Protein AF-A0A7S4FKC4-F1 (afdb_monomer_lite)

Secondary structure (DSSP, 8-state):
-----------------------------SEEEEEEEEEEEHHHHHTSB-SSSTTSBTTT-GGGS-TTTTTT-HHHHTT-EEEEEPPPTTS-----EEEEEEPHHHHHHHHHHHHHHTTT--EEEEEEEEEEE-SSSEEEEEEEEEEEEE-TTS-EEEEEPPPPPPPPPPPPPPPPPPPPPPPPP------------------------PPP---PPPP--PPTT----S-------EEEEHHHHHHSB-SS-TTSBTTT-GGGS-HHHHHT-HHHHTT-EEEEE-SSTTSPPEEEEEPPHHHHHHHHHHHHHHHT-

Sequence (317 aa):
MHRVISALLCLWVALTSLSGAAAAACTASGTTVTVRGYVMDNFCIDRGTLLDAPSVQTLQNPEVHTIHCLVDVPVCVNSGYAILERPTATIRSSIYQVKYQLSTADTLLVKDVANSERSRANRGMEVEVTGVDDGSLELKCVVLQRGFAVTSSGAAIEWAIAPSPSPTPTPSPAPTPSPAATPSPGQASPSVSPSSAAQASPAVTPSPAASPSVSPSPRPKVAPGCTASGTTVTVRGYVMDNFCIDRGTLLDAPSVQTLRNPELHSIHCLVDVSVCVNSGYAILERPTATGDYRVKYQLSTADTHVVRDQVEAERSR

Structure (mmCIF, N/CA/C/O backbone):
data_AF-A0A7S4FKC4-F1
#
_entry.id   AF-A0A7S4FKC4-F1
#
loop_
_atom_site.group_PDB
_atom_site.id
_atom_site.type_symbol
_atom_site.label_atom_id
_atom_site.label_alt_id
_atom_site.label_comp_id
_atom_site.label_asym_id
_atom_site.label_entity_id
_atom_site.label_seq_id
_atom_site.pdbx_PDB_ins_code
_atom_site.Cartn_x
_atom_site.Cartn_y
_atom_site.Cartn_z
_atom_site.occupancy
_atom_site.B_iso_or_equiv
_atom_site.auth_seq_id
_atom_site.auth_comp_id
_atom_site.auth_asym_id
_atom_site.auth_atom_id
_atom_site.pdbx_PDB_model_num
ATOM 1 N N . MET A 1 1 ? 76.208 15.090 2.171 1.00 46.06 1 MET A N 1
ATOM 2 C CA . MET A 1 1 ? 75.356 15.842 1.217 1.00 46.06 1 MET A CA 1
ATOM 3 C C . MET A 1 1 ? 74.533 14.832 0.429 1.00 46.06 1 MET A C 1
ATOM 5 O O . MET A 1 1 ? 75.106 13.807 0.088 1.00 46.06 1 MET A O 1
ATOM 9 N N . HIS A 1 2 ? 73.263 15.152 0.138 1.00 35.12 2 HIS A N 1
ATOM 10 C CA . HIS A 1 2 ? 72.181 14.323 -0.449 1.00 35.12 2 HIS A CA 1
ATOM 11 C C . HIS A 1 2 ? 71.329 13.541 0.559 1.00 35.12 2 HIS A C 1
ATOM 13 O O . HIS A 1 2 ? 71.864 12.744 1.311 1.00 35.12 2 HIS A O 1
ATOM 19 N N . ARG A 1 3 ? 69.996 13.616 0.573 1.00 42.47 3 ARG A N 1
ATOM 20 C CA . ARG A 1 3 ? 68.996 14.669 0.301 1.00 42.47 3 ARG A CA 1
ATOM 21 C C . ARG A 1 3 ? 67.694 14.038 0.827 1.00 42.47 3 ARG A C 1
ATOM 23 O O . ARG A 1 3 ? 67.279 13.010 0.308 1.00 42.47 3 ARG A O 1
ATOM 30 N N . VAL A 1 4 ? 67.098 14.605 1.873 1.00 42.03 4 VAL A N 1
ATOM 31 C CA . VAL A 1 4 ? 65.737 14.265 2.323 1.00 42.03 4 VAL A CA 1
ATOM 32 C C . VAL A 1 4 ? 64.773 15.016 1.406 1.00 42.03 4 VAL A C 1
ATOM 34 O O . VAL A 1 4 ? 64.891 16.235 1.299 1.00 42.03 4 VAL A O 1
ATOM 37 N N . ILE A 1 5 ? 63.867 14.322 0.712 1.00 46.69 5 ILE A N 1
ATOM 38 C CA . ILE A 1 5 ? 62.771 14.959 -0.034 1.00 46.69 5 ILE A CA 1
ATOM 39 C C . ILE A 1 5 ? 61.451 14.285 0.342 1.00 46.69 5 ILE A C 1
ATOM 41 O O . ILE A 1 5 ? 61.286 13.074 0.220 1.00 46.69 5 ILE A O 1
ATOM 45 N N . SER A 1 6 ? 60.561 15.142 0.839 1.00 42.31 6 SER A N 1
ATOM 46 C CA . SER A 1 6 ? 59.224 14.926 1.372 1.00 42.31 6 SER A CA 1
ATOM 47 C C . SER A 1 6 ? 58.280 14.131 0.477 1.00 42.31 6 SER A C 1
ATOM 49 O O . SER A 1 6 ? 58.152 14.398 -0.716 1.00 42.31 6 SER A O 1
ATOM 51 N N . ALA A 1 7 ? 57.505 13.256 1.117 1.00 41.44 7 ALA A N 1
ATOM 52 C CA . ALA A 1 7 ? 56.257 12.730 0.590 1.00 41.44 7 ALA A CA 1
ATOM 53 C C . ALA A 1 7 ? 55.175 13.827 0.621 1.00 41.44 7 ALA A C 1
ATOM 55 O O . ALA A 1 7 ? 54.755 14.267 1.689 1.00 41.44 7 ALA A O 1
ATOM 56 N N . LEU A 1 8 ? 54.728 14.269 -0.554 1.00 44.31 8 LEU A N 1
ATOM 57 C CA . LEU A 1 8 ? 53.516 15.069 -0.745 1.00 44.31 8 LEU A CA 1
ATOM 58 C C . LEU A 1 8 ? 52.428 14.124 -1.264 1.00 44.31 8 LEU A C 1
ATOM 60 O O . LEU A 1 8 ? 52.332 13.854 -2.459 1.00 44.31 8 LEU A O 1
ATOM 64 N N . LEU A 1 9 ? 51.645 13.570 -0.338 1.00 43.53 9 LEU A N 1
ATOM 65 C CA . LEU A 1 9 ?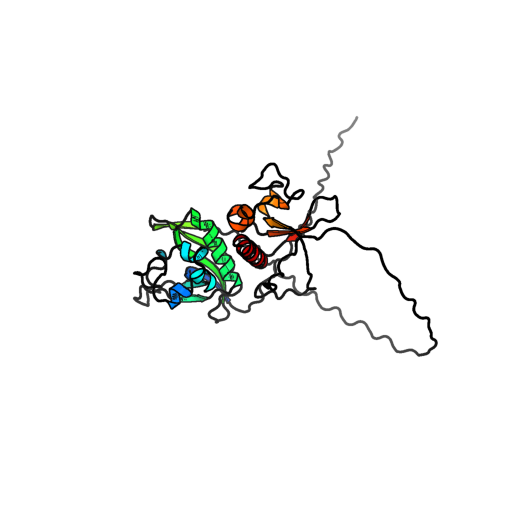 50.456 12.781 -0.644 1.00 43.53 9 LEU A CA 1
ATOM 66 C C . LEU A 1 9 ? 49.323 13.762 -0.986 1.00 43.53 9 LEU A C 1
ATOM 68 O O . LEU A 1 9 ? 48.752 14.403 -0.106 1.00 43.53 9 LEU A O 1
ATOM 72 N N . CYS A 1 10 ? 49.047 13.939 -2.277 1.00 39.34 10 CYS A N 1
ATOM 73 C CA . CYS A 1 10 ? 47.960 14.781 -2.765 1.00 39.34 10 CYS A CA 1
ATOM 74 C C . CYS A 1 10 ? 46.638 14.006 -2.621 1.00 39.34 10 CYS A C 1
ATOM 76 O O . CYS A 1 10 ? 46.346 13.104 -3.404 1.00 39.34 10 CYS A O 1
ATOM 78 N N . LEU A 1 11 ? 45.876 14.319 -1.571 1.00 38.34 11 LEU A N 1
ATOM 79 C CA . LEU A 1 11 ? 44.563 13.746 -1.282 1.00 38.34 11 LEU A CA 1
ATOM 80 C C . LEU A 1 11 ? 43.535 14.300 -2.285 1.00 38.34 11 LEU A C 1
ATOM 82 O O . LEU A 1 11 ? 42.996 15.389 -2.102 1.00 38.34 11 LEU A O 1
ATOM 86 N N . TRP A 1 12 ? 43.281 13.561 -3.364 1.00 38.88 12 TRP A N 1
ATOM 87 C CA . TRP A 1 12 ? 42.160 13.819 -4.268 1.00 38.88 12 TRP A CA 1
ATOM 88 C C . TRP A 1 12 ? 40.863 13.351 -3.602 1.00 38.88 12 TRP A C 1
ATOM 90 O O . TRP A 1 12 ? 40.558 12.161 -3.574 1.00 38.88 12 TRP A O 1
ATOM 100 N N . VAL A 1 13 ? 40.093 14.291 -3.054 1.00 45.00 13 VAL A N 1
ATOM 101 C CA . VAL A 1 13 ? 38.701 14.041 -2.665 1.00 45.00 13 VAL A CA 1
ATOM 102 C C . VAL A 1 13 ? 37.878 14.001 -3.951 1.00 45.00 13 VAL A C 1
ATOM 104 O O . VAL A 1 13 ? 37.611 15.033 -4.563 1.00 45.00 13 VAL A O 1
ATOM 107 N N . ALA A 1 14 ? 37.513 12.796 -4.387 1.00 40.28 14 ALA A N 1
ATOM 108 C CA . ALA A 1 14 ? 36.526 12.604 -5.438 1.00 40.28 14 ALA A CA 1
ATOM 109 C C . ALA A 1 14 ? 35.172 13.111 -4.923 1.00 40.28 14 ALA A C 1
ATOM 111 O O . ALA A 1 14 ? 34.546 12.486 -4.069 1.00 40.28 14 ALA A O 1
ATOM 112 N N . LEU A 1 15 ? 34.743 14.274 -5.415 1.00 41.22 15 LEU A N 1
ATOM 113 C CA . LEU A 1 15 ? 33.417 14.816 -5.156 1.00 41.22 15 LEU A CA 1
ATOM 114 C C . LEU A 1 15 ? 32.408 13.998 -5.973 1.00 41.22 15 LEU A C 1
ATOM 116 O O . LEU A 1 15 ? 32.139 14.294 -7.135 1.00 41.22 15 LEU A O 1
ATOM 120 N N . THR A 1 16 ? 31.899 12.918 -5.387 1.00 40.81 16 THR A N 1
ATOM 121 C CA . THR A 1 16 ? 30.802 12.141 -5.961 1.00 40.81 16 THR A CA 1
ATOM 122 C C . THR A 1 16 ? 29.529 12.977 -5.890 1.00 40.81 16 THR A C 1
ATOM 124 O O . THR A 1 16 ? 28.924 13.162 -4.836 1.00 40.81 16 THR A O 1
ATOM 127 N N . SER A 1 17 ? 29.121 13.527 -7.031 1.00 38.78 17 SER A N 1
ATOM 128 C CA . SER A 1 17 ? 27.813 14.148 -7.205 1.00 38.78 17 SER A CA 1
ATOM 129 C C . SER A 1 17 ? 26.728 13.078 -7.058 1.00 38.78 17 SER A C 1
ATOM 131 O O . SER A 1 17 ? 26.410 12.370 -8.013 1.00 38.78 17 SER A O 1
ATOM 133 N N . LEU A 1 18 ? 26.175 12.943 -5.849 1.00 38.09 18 LEU A N 1
ATOM 134 C CA . LEU A 1 18 ? 24.925 12.225 -5.613 1.00 38.09 18 LEU A CA 1
ATOM 135 C C . LEU A 1 18 ? 23.796 13.039 -6.255 1.00 38.09 18 LEU A C 1
ATOM 137 O O . LEU A 1 18 ? 23.274 13.987 -5.671 1.00 38.09 18 LEU A O 1
ATOM 141 N N . SER A 1 19 ? 23.423 12.680 -7.480 1.00 43.00 19 SER A N 1
ATOM 142 C CA . SER A 1 19 ? 22.161 13.107 -8.077 1.00 43.00 19 SER A CA 1
ATOM 143 C C . SER A 1 19 ? 21.025 12.363 -7.377 1.00 43.00 19 SER A C 1
ATOM 145 O O . SER A 1 19 ? 20.566 11.324 -7.841 1.00 43.00 19 SER A O 1
ATOM 147 N N . GLY A 1 20 ? 20.604 12.868 -6.217 1.00 35.25 20 GLY A N 1
ATOM 148 C CA . GLY A 1 20 ? 19.373 12.428 -5.574 1.00 35.25 20 GLY A CA 1
ATOM 149 C C . GLY A 1 20 ? 18.187 12.861 -6.429 1.00 35.25 20 GLY A C 1
ATOM 150 O O . GLY A 1 20 ? 17.936 14.057 -6.577 1.00 35.25 20 GLY A O 1
ATOM 151 N N . ALA A 1 21 ? 17.474 11.900 -7.014 1.00 41.06 21 ALA A N 1
ATOM 152 C CA . ALA A 1 21 ? 16.156 12.146 -7.578 1.00 41.06 21 ALA A CA 1
ATOM 153 C C . ALA A 1 21 ? 15.257 12.686 -6.454 1.00 41.06 21 ALA A C 1
ATOM 155 O O . ALA A 1 21 ? 15.046 12.013 -5.446 1.00 41.06 21 ALA A O 1
ATOM 156 N N . ALA A 1 22 ? 14.780 13.924 -6.592 1.00 38.12 22 ALA A N 1
ATOM 157 C CA . ALA A 1 22 ? 13.845 14.508 -5.643 1.00 38.12 22 ALA A CA 1
ATOM 158 C C . ALA A 1 22 ? 12.524 13.730 -5.721 1.00 38.12 22 ALA A C 1
ATOM 160 O O . ALA A 1 22 ? 11.803 13.823 -6.716 1.00 38.12 22 ALA A O 1
ATOM 161 N N . ALA A 1 23 ? 12.228 12.941 -4.687 1.00 43.62 23 ALA A N 1
ATOM 162 C CA . ALA A 1 23 ? 10.900 12.381 -4.487 1.00 43.62 23 ALA A CA 1
ATOM 163 C C . ALA A 1 23 ? 9.889 13.537 -4.430 1.00 43.62 23 ALA A C 1
ATOM 165 O O . ALA A 1 23 ? 10.163 14.571 -3.815 1.00 43.62 23 ALA A O 1
ATOM 166 N N . ALA A 1 24 ? 8.747 13.386 -5.103 1.00 44.69 24 ALA A N 1
ATOM 167 C CA . ALA A 1 24 ? 7.694 14.394 -5.107 1.00 44.69 24 ALA A CA 1
ATOM 168 C C . ALA A 1 24 ? 7.290 14.724 -3.658 1.00 44.69 24 ALA A C 1
ATOM 170 O O . ALA A 1 24 ? 6.770 13.872 -2.940 1.00 44.69 24 ALA A O 1
ATOM 171 N N . ALA A 1 25 ? 7.576 15.950 -3.215 1.00 54.78 25 ALA A N 1
ATOM 172 C CA . ALA A 1 25 ? 7.211 16.412 -1.884 1.00 54.78 25 ALA A CA 1
ATOM 173 C C . ALA A 1 25 ? 5.686 16.556 -1.799 1.00 54.78 25 ALA A C 1
ATOM 175 O O . ALA A 1 25 ? 5.064 17.148 -2.683 1.00 54.78 25 ALA A O 1
ATOM 176 N N . CYS A 1 26 ? 5.085 16.012 -0.742 1.00 69.06 26 CYS A N 1
ATOM 177 C CA . CYS A 1 26 ? 3.649 16.122 -0.537 1.00 69.06 26 CYS A CA 1
ATOM 178 C C . CYS A 1 26 ? 3.234 17.586 -0.324 1.00 69.06 26 CYS A C 1
ATOM 180 O O . CYS A 1 26 ? 3.859 18.301 0.456 1.00 69.06 26 CYS A O 1
ATOM 182 N N . THR A 1 27 ? 2.171 18.030 -0.997 1.00 79.62 27 THR A N 1
ATOM 183 C CA . THR A 1 27 ? 1.712 19.431 -0.984 1.00 79.62 27 THR A CA 1
ATOM 184 C C . THR A 1 27 ? 0.500 19.674 -0.078 1.00 79.62 27 THR A C 1
ATOM 186 O O . THR A 1 27 ? -0.147 20.715 -0.194 1.00 79.62 27 THR A O 1
ATOM 189 N N . ALA A 1 28 ? 0.137 18.721 0.788 1.00 82.31 28 ALA A N 1
ATOM 190 C CA . ALA A 1 28 ? -1.009 18.884 1.681 1.00 82.31 28 ALA A CA 1
ATOM 191 C C . ALA A 1 28 ? -0.732 19.957 2.746 1.00 82.31 28 ALA A C 1
ATOM 193 O O . ALA A 1 28 ? 0.365 20.038 3.297 1.00 82.31 28 ALA A O 1
ATOM 194 N N . SER A 1 29 ? -1.741 20.778 3.037 1.00 86.25 29 SER A N 1
ATOM 195 C CA . SER A 1 29 ? -1.700 21.779 4.107 1.00 86.25 29 SER A CA 1
ATOM 196 C C . SER A 1 29 ? -2.396 21.223 5.341 1.00 86.25 29 SER A C 1
ATOM 198 O O . SER A 1 29 ? -3.519 20.751 5.231 1.00 86.25 29 SER A O 1
ATOM 200 N N . GLY A 1 30 ? -1.757 21.293 6.505 1.00 90.06 30 GLY A N 1
ATOM 201 C CA . GLY A 1 30 ? -2.308 20.753 7.744 1.00 90.06 30 GLY A CA 1
ATOM 202 C C . GLY A 1 30 ? -1.237 20.560 8.810 1.00 90.06 30 GLY A C 1
ATOM 203 O O . GLY A 1 30 ? -0.106 21.028 8.668 1.00 90.06 30 GLY A O 1
ATOM 204 N N . THR A 1 31 ? -1.597 19.861 9.880 1.00 93.38 31 THR A N 1
ATOM 205 C CA . THR A 1 31 ? -0.681 19.520 10.970 1.00 93.38 31 THR A CA 1
ATOM 206 C C . THR A 1 31 ? -0.039 18.172 10.694 1.00 93.38 31 THR A C 1
ATOM 208 O O . THR A 1 31 ? -0.737 17.193 10.448 1.00 93.38 31 THR A O 1
ATOM 211 N N . THR A 1 32 ? 1.288 18.081 10.771 1.00 91.06 32 THR A N 1
ATOM 212 C CA . THR A 1 32 ? 1.948 16.773 10.757 1.00 91.06 32 THR A CA 1
ATOM 213 C C . THR A 1 32 ? 1.639 16.024 12.052 1.00 91.06 32 THR A C 1
ATOM 215 O O . THR A 1 32 ? 1.959 16.506 13.139 1.00 91.06 32 THR A O 1
ATOM 218 N N . VAL A 1 33 ? 1.043 14.840 11.935 1.00 89.50 33 VAL A N 1
ATOM 219 C CA . VAL A 1 33 ? 0.686 13.967 13.058 1.00 89.50 33 VAL A CA 1
ATOM 220 C C . VAL A 1 33 ? 1.372 12.617 12.909 1.00 89.50 33 VAL A C 1
ATOM 222 O O . VAL A 1 33 ? 1.525 12.119 11.796 1.00 89.50 33 VAL A O 1
ATOM 225 N N . THR A 1 34 ? 1.756 12.012 14.033 1.00 90.88 34 THR A N 1
ATOM 226 C CA . THR A 1 34 ? 2.140 10.598 14.092 1.00 90.88 34 THR A CA 1
ATOM 227 C C . THR A 1 34 ? 1.094 9.859 14.905 1.00 90.88 34 THR A C 1
ATOM 229 O O . THR A 1 34 ? 0.825 10.233 16.049 1.00 90.88 34 THR A O 1
ATOM 232 N N . VAL A 1 35 ? 0.501 8.823 14.320 1.00 89.62 35 VAL A N 1
ATOM 233 C CA . VAL A 1 35 ? -0.536 8.021 14.967 1.00 89.62 35 VAL A CA 1
ATOM 234 C C . VAL A 1 35 ? -0.216 6.543 14.895 1.00 89.62 35 VAL A C 1
ATOM 236 O O . VAL A 1 35 ? 0.326 6.052 13.906 1.00 89.62 35 VAL A O 1
ATOM 239 N N . ARG A 1 36 ? -0.594 5.835 15.959 1.00 90.38 36 ARG A N 1
ATOM 240 C CA . ARG A 1 36 ? -0.514 4.384 16.049 1.00 90.38 36 ARG A CA 1
ATOM 241 C C . ARG A 1 36 ? -1.917 3.801 16.158 1.00 90.38 36 ARG A C 1
ATOM 243 O O . ARG A 1 36 ? -2.692 4.248 17.004 1.00 90.38 36 ARG A O 1
ATOM 250 N N . GLY A 1 37 ? -2.233 2.815 15.325 1.00 91.56 37 GLY A N 1
ATOM 251 C CA . GLY A 1 37 ? -3.580 2.256 15.257 1.00 91.56 37 GLY A CA 1
ATOM 252 C C . GLY A 1 37 ? -3.689 0.983 14.428 1.00 91.56 37 GLY A C 1
ATOM 253 O O . GLY A 1 37 ? -2.813 0.691 13.615 1.00 91.56 37 GLY A O 1
ATOM 254 N N . TYR A 1 38 ? -4.757 0.212 14.649 1.00 93.75 38 TYR A N 1
ATOM 255 C CA . TYR A 1 38 ? -5.032 -0.982 13.846 1.00 93.75 38 TYR A CA 1
ATOM 256 C C . TYR A 1 38 ? -5.501 -0.595 12.451 1.00 93.75 38 TYR A C 1
ATOM 258 O O . TYR A 1 38 ? -6.283 0.337 12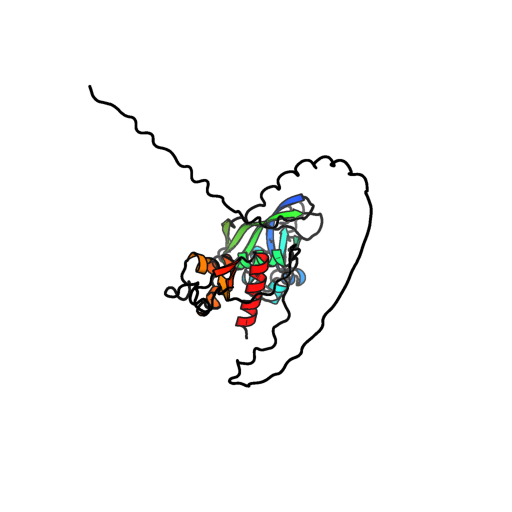.293 1.00 93.75 38 TYR A O 1
ATOM 266 N N . VAL A 1 39 ? -5.050 -1.339 11.453 1.00 94.88 39 VAL A N 1
ATOM 267 C CA . VAL A 1 39 ? -5.549 -1.270 10.088 1.00 94.88 39 VAL A CA 1
ATOM 268 C C . VAL A 1 39 ? -6.750 -2.193 9.964 1.00 94.88 39 VAL A C 1
ATOM 270 O O . VAL A 1 39 ? -6.711 -3.345 10.398 1.00 94.88 39 VAL A O 1
ATOM 273 N N . MET A 1 40 ? -7.814 -1.679 9.363 1.00 95.19 40 MET A N 1
ATOM 274 C CA . MET A 1 40 ? -9.047 -2.416 9.126 1.00 95.19 40 MET A CA 1
ATOM 275 C C . MET A 1 40 ? -9.594 -2.056 7.750 1.00 95.19 40 MET A C 1
ATOM 277 O O . MET A 1 40 ? -9.554 -0.888 7.359 1.00 95.19 40 MET A O 1
ATOM 281 N N . ASP A 1 41 ? -10.120 -3.043 7.028 1.00 96.94 41 ASP A N 1
ATOM 282 C CA . ASP A 1 41 ? -10.821 -2.784 5.777 1.00 96.94 41 ASP A CA 1
ATOM 283 C C . ASP A 1 41 ? -12.217 -2.196 5.983 1.00 96.94 41 ASP A C 1
ATOM 285 O O . ASP A 1 41 ? -12.933 -2.546 6.926 1.00 96.94 41 ASP A O 1
ATOM 289 N N . ASN A 1 42 ? -12.602 -1.275 5.096 1.00 96.81 42 ASN A N 1
ATOM 290 C CA . ASN A 1 42 ? -13.881 -0.576 5.193 1.00 96.81 42 ASN A CA 1
ATOM 291 C C . ASN A 1 42 ? -15.069 -1.536 5.076 1.00 96.81 42 ASN A C 1
ATOM 293 O O . ASN A 1 42 ? -16.086 -1.322 5.727 1.00 96.81 42 ASN A O 1
ATOM 297 N N . PHE A 1 43 ? -14.935 -2.643 4.343 1.00 97.25 43 PHE A N 1
ATOM 298 C CA . PHE A 1 43 ? -15.983 -3.654 4.259 1.00 97.25 43 PHE A CA 1
ATOM 299 C C . PHE A 1 43 ? -16.263 -4.312 5.621 1.00 97.25 43 PHE A C 1
ATOM 301 O O . PHE A 1 43 ? -17.424 -4.433 6.011 1.00 97.25 43 PHE A O 1
ATOM 308 N N . CYS A 1 44 ? -15.238 -4.702 6.382 1.00 95.94 44 CYS A N 1
ATOM 309 C CA . CYS A 1 44 ? -15.394 -5.247 7.734 1.00 95.94 44 CYS A CA 1
ATOM 310 C C . CYS A 1 44 ? -15.894 -4.200 8.739 1.00 95.94 44 CYS A C 1
ATOM 312 O O . CYS A 1 44 ? -16.581 -4.559 9.701 1.00 95.94 44 CYS A O 1
ATOM 314 N N . ILE A 1 45 ? -15.587 -2.916 8.534 1.00 95.62 45 ILE A N 1
ATOM 315 C CA . ILE A 1 45 ? -16.159 -1.810 9.319 1.00 95.62 45 ILE A CA 1
ATOM 316 C C . ILE A 1 45 ? -17.661 -1.690 9.033 1.00 95.62 45 ILE A C 1
ATOM 318 O O . ILE A 1 45 ? -18.474 -1.797 9.951 1.00 95.62 45 ILE A O 1
ATOM 322 N N . ASP A 1 46 ? -18.041 -1.556 7.765 1.00 96.81 46 ASP A N 1
ATOM 323 C CA . ASP A 1 46 ? -19.426 -1.327 7.340 1.00 96.81 46 ASP A CA 1
ATOM 324 C C . ASP A 1 46 ? -20.334 -2.528 7.627 1.00 96.81 46 ASP A C 1
ATOM 326 O O . ASP A 1 46 ? -21.511 -2.382 7.961 1.00 96.81 46 ASP A O 1
ATOM 330 N N . ARG A 1 47 ? -19.782 -3.743 7.547 1.00 93.81 47 ARG A N 1
ATOM 331 C CA . ARG A 1 47 ? -20.500 -4.988 7.840 1.00 93.81 47 ARG A CA 1
ATOM 332 C C . ARG A 1 47 ? -20.869 -5.140 9.318 1.00 93.81 47 ARG A C 1
ATOM 334 O O . ARG A 1 47 ? -21.732 -5.956 9.644 1.00 93.81 47 ARG A O 1
ATOM 341 N N . GLY A 1 48 ? -20.204 -4.433 10.233 1.00 92.75 48 GLY A N 1
ATOM 342 C CA . GLY A 1 48 ? -20.426 -4.575 11.676 1.00 92.75 48 GLY A CA 1
ATOM 343 C C . GLY A 1 48 ? -19.793 -5.829 12.306 1.00 92.75 48 GLY A C 1
ATOM 344 O O . GLY A 1 48 ? -19.760 -5.954 13.530 1.00 92.75 48 GLY A O 1
ATOM 345 N N . THR A 1 49 ? -19.260 -6.751 11.497 1.00 94.38 49 THR A N 1
ATOM 346 C CA . THR A 1 49 ? -18.573 -7.985 11.921 1.00 94.38 49 THR A CA 1
ATOM 347 C C . THR A 1 49 ? -17.429 -8.317 10.971 1.00 94.38 49 THR A C 1
ATOM 349 O O . THR A 1 49 ? -17.515 -8.053 9.767 1.00 94.38 49 THR A O 1
ATOM 352 N N . LEU A 1 50 ? -16.380 -8.954 11.493 1.00 93.25 50 LEU A N 1
ATOM 353 C CA . LEU A 1 50 ? -15.206 -9.323 10.699 1.00 93.25 50 LEU A CA 1
ATOM 354 C C . LEU A 1 50 ? -15.539 -10.440 9.702 1.00 93.25 50 LEU A C 1
ATOM 356 O O . LEU A 1 50 ? -16.247 -11.394 10.036 1.00 93.25 50 LEU A O 1
ATOM 360 N N . LEU A 1 51 ? -15.078 -10.329 8.455 1.00 94.12 51 LEU A N 1
ATOM 361 C CA . LEU A 1 51 ? -15.364 -11.329 7.417 1.00 94.12 51 LEU A CA 1
ATOM 362 C C . LEU A 1 51 ? -14.722 -12.687 7.726 1.00 94.12 51 LEU A C 1
ATOM 364 O O . LEU A 1 51 ? -15.352 -13.729 7.559 1.00 94.12 51 LEU A O 1
ATOM 368 N N . ASP A 1 52 ? -13.498 -12.654 8.224 1.00 89.94 52 ASP A N 1
ATOM 369 C CA . ASP A 1 52 ? -12.688 -13.799 8.638 1.00 89.94 52 ASP A CA 1
ATOM 370 C C . ASP A 1 52 ? -13.010 -14.320 10.048 1.00 89.94 52 ASP A C 1
ATOM 372 O O . ASP A 1 52 ? -12.697 -15.466 10.372 1.00 89.94 52 ASP A O 1
ATOM 376 N N . ALA A 1 53 ? -13.680 -13.516 10.874 1.00 89.69 53 ALA A N 1
ATOM 377 C CA . ALA A 1 53 ? -14.199 -13.915 12.178 1.00 89.69 53 ALA A CA 1
ATOM 378 C C . ALA A 1 53 ? -15.640 -13.397 12.390 1.00 89.69 53 ALA A C 1
ATOM 380 O O . ALA A 1 53 ? -15.856 -12.475 13.177 1.00 89.69 53 ALA A O 1
ATOM 381 N N . PRO A 1 54 ? -16.659 -14.001 11.742 1.00 91.69 54 PRO A N 1
ATOM 382 C CA . PRO A 1 54 ? -18.030 -13.467 11.708 1.00 91.69 54 PRO A CA 1
ATOM 383 C C . PRO A 1 54 ? -18.732 -13.322 13.062 1.00 91.69 54 PRO A C 1
ATOM 385 O O . PRO A 1 54 ? -19.703 -12.579 13.168 1.00 91.69 54 PRO A O 1
ATOM 388 N N . SER A 1 55 ? -18.272 -14.031 14.094 1.00 91.38 55 SER A N 1
ATOM 389 C CA . SER A 1 55 ? -18.794 -13.912 15.460 1.00 91.38 55 SER A CA 1
ATOM 390 C C . SER A 1 55 ? -18.217 -12.722 16.232 1.00 91.38 55 SER A C 1
ATOM 392 O O . SER A 1 55 ? -18.630 -12.477 17.362 1.00 91.38 55 SER A O 1
ATOM 394 N N . VAL A 1 56 ? -17.229 -12.023 15.672 1.00 90.19 56 VAL A N 1
ATOM 395 C CA . VAL A 1 56 ? -16.559 -10.892 16.309 1.00 90.19 56 VAL A CA 1
ATOM 396 C C . VAL A 1 56 ? -17.136 -9.599 15.756 1.00 90.19 56 VAL A C 1
ATOM 398 O O . VAL A 1 56 ? -17.111 -9.359 14.545 1.00 90.19 56 VAL A O 1
ATOM 401 N N . GLN A 1 57 ? -17.645 -8.758 16.658 1.00 91.12 57 GLN A N 1
ATOM 402 C CA . GLN A 1 57 ? -18.083 -7.414 16.311 1.00 91.12 57 GLN A CA 1
ATOM 403 C C . GLN A 1 57 ? -16.880 -6.596 15.840 1.00 91.12 57 GLN A C 1
ATOM 405 O O . GLN A 1 57 ? -15.822 -6.589 16.478 1.00 91.12 57 GLN A O 1
ATOM 410 N N . THR A 1 58 ? -17.047 -5.910 14.714 1.00 90.12 58 THR A N 1
ATOM 411 C CA . THR A 1 58 ? -16.007 -5.020 14.198 1.00 90.12 58 THR A CA 1
ATOM 412 C C . THR A 1 58 ? -15.673 -3.935 15.221 1.00 90.12 58 THR A C 1
ATOM 414 O O . THR A 1 58 ? -16.491 -3.608 16.083 1.00 90.12 58 THR A O 1
ATOM 417 N N . LEU A 1 59 ? -14.454 -3.401 15.147 1.00 91.25 59 LEU A N 1
ATOM 418 C CA . LEU A 1 59 ? -13.909 -2.395 16.065 1.00 91.25 59 LEU A CA 1
ATOM 419 C C . LEU A 1 59 ? -13.759 -2.827 17.534 1.00 91.25 59 LEU A C 1
ATOM 421 O O . LEU A 1 59 ? -13.155 -2.083 18.292 1.00 91.25 59 LEU A O 1
ATOM 425 N N . GLN A 1 60 ? -14.258 -3.983 17.977 1.00 89.62 60 GLN A N 1
ATOM 426 C CA . GLN A 1 60 ? -14.094 -4.399 19.374 1.00 89.62 60 GLN A CA 1
ATOM 427 C C . GLN A 1 60 ? -12.740 -5.074 19.620 1.00 89.62 60 GLN A C 1
ATOM 429 O O . GLN A 1 60 ? -12.018 -4.692 20.535 1.00 89.62 60 GLN A O 1
ATOM 434 N N . ASN A 1 61 ? -12.387 -6.034 18.763 1.00 87.50 61 ASN A N 1
ATOM 435 C CA . ASN A 1 61 ? -11.151 -6.815 18.859 1.00 87.50 61 ASN A CA 1
ATOM 436 C C . ASN A 1 61 ? -10.407 -6.786 17.512 1.00 87.50 61 ASN A C 1
ATOM 438 O O . ASN A 1 61 ? -10.345 -7.809 16.823 1.00 87.50 61 ASN A O 1
ATOM 442 N N . PRO A 1 62 ? -9.905 -5.622 17.060 1.00 90.62 62 PRO A N 1
ATOM 443 C CA . PRO A 1 62 ? -9.252 -5.510 15.755 1.00 90.62 62 PRO A CA 1
ATOM 444 C C . PRO A 1 62 ? -8.016 -6.415 15.616 1.00 90.62 62 PRO A C 1
ATOM 446 O O . PRO A 1 62 ? -7.648 -6.788 14.507 1.00 90.62 62 PRO A O 1
ATOM 449 N N . GLU A 1 63 ? -7.418 -6.856 16.723 1.00 89.06 63 GLU A N 1
ATOM 450 C CA . GLU A 1 63 ? -6.307 -7.803 16.740 1.00 89.06 63 GLU A CA 1
ATOM 451 C C . GLU A 1 63 ? -6.656 -9.190 16.187 1.00 89.06 63 GLU A C 1
ATOM 453 O O . GLU A 1 63 ? 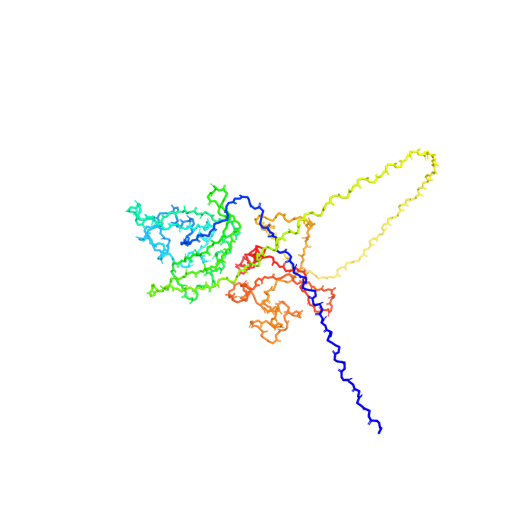-5.758 -9.946 15.829 1.00 89.06 63 GLU A O 1
ATOM 458 N N . VAL A 1 64 ? -7.940 -9.558 16.111 1.00 89.19 64 VAL A N 1
ATOM 459 C CA . VAL A 1 64 ? -8.353 -10.855 15.551 1.00 89.19 64 VAL A CA 1
ATOM 460 C C . VAL A 1 64 ? -8.683 -10.793 14.061 1.00 89.19 64 VAL A C 1
ATOM 462 O O . VAL A 1 64 ? -8.906 -11.847 13.468 1.00 89.19 64 VAL A O 1
ATOM 465 N N . HIS A 1 65 ? -8.672 -9.598 13.463 1.00 91.62 65 HIS A N 1
ATOM 466 C CA . HIS A 1 65 ? -8.833 -9.405 12.029 1.00 91.62 65 HIS A CA 1
ATOM 467 C C . HIS A 1 65 ? -7.571 -9.875 11.309 1.00 91.62 65 HIS A C 1
ATOM 469 O O . HIS A 1 65 ? -6.479 -9.348 11.505 1.00 91.62 65 HIS A O 1
ATOM 475 N N . THR A 1 66 ? -7.693 -10.952 10.557 1.00 90.62 66 THR A N 1
ATOM 476 C CA . THR A 1 66 ? -6.584 -11.646 9.923 1.00 90.62 66 THR A CA 1
ATOM 477 C C . THR A 1 66 ? -6.006 -10.854 8.767 1.00 90.62 66 THR A C 1
ATOM 479 O O . THR A 1 66 ? -6.698 -10.160 8.023 1.00 90.62 66 THR A O 1
ATOM 482 N N . ILE A 1 67 ? -4.707 -11.047 8.557 1.00 89.69 67 ILE A N 1
ATOM 483 C CA . ILE A 1 67 ? -4.005 -10.436 7.430 1.00 89.69 67 ILE A CA 1
ATOM 484 C C . ILE A 1 67 ? -4.572 -10.894 6.078 1.00 89.69 67 ILE A C 1
ATOM 486 O O . ILE A 1 67 ? -4.452 -10.172 5.100 1.00 89.69 67 ILE A O 1
ATOM 490 N N . HIS A 1 68 ? -5.248 -12.050 6.038 1.00 88.31 68 HIS A N 1
ATOM 491 C CA . HIS A 1 68 ? -5.930 -12.581 4.857 1.00 88.31 68 HIS A CA 1
ATOM 492 C C . HIS A 1 68 ? -6.975 -11.600 4.305 1.00 88.31 68 HIS A C 1
ATOM 494 O O . HIS A 1 68 ? -7.012 -11.356 3.100 1.00 88.31 68 HIS A O 1
ATOM 500 N N . CYS A 1 69 ? -7.776 -10.968 5.168 1.00 90.38 69 CYS A N 1
ATOM 501 C CA . CYS A 1 69 ? -8.724 -9.938 4.737 1.00 90.38 69 CYS A CA 1
ATOM 502 C C . CYS A 1 69 ? -8.030 -8.654 4.261 1.00 90.38 69 CYS A C 1
ATOM 504 O O . CYS A 1 69 ? -8.516 -8.007 3.338 1.00 90.38 69 CYS A O 1
ATOM 506 N N . LEU A 1 70 ? -6.855 -8.337 4.810 1.00 91.62 70 LEU A N 1
ATOM 507 C CA . LEU A 1 70 ? -6.056 -7.171 4.419 1.00 91.62 70 LEU A CA 1
ATOM 508 C C . LEU A 1 70 ? -5.212 -7.386 3.152 1.00 91.62 70 LEU A C 1
ATOM 510 O O . LEU A 1 70 ? -4.539 -6.455 2.708 1.00 91.62 70 LEU A O 1
ATOM 514 N N . VAL A 1 71 ? -5.182 -8.588 2.570 1.00 88.25 71 VAL A N 1
ATOM 515 C CA . VAL A 1 71 ? -4.305 -8.863 1.417 1.00 88.25 71 VAL A CA 1
ATOM 516 C C . VAL A 1 71 ? -4.925 -9.706 0.315 1.00 88.25 71 VAL A C 1
ATOM 518 O O . VAL A 1 71 ? -4.705 -9.409 -0.859 1.00 88.25 71 VAL A O 1
ATOM 521 N N . ASP A 1 72 ? -5.695 -10.734 0.667 1.00 85.81 72 ASP A N 1
ATOM 522 C CA . ASP A 1 72 ? -6.117 -11.778 -0.267 1.00 85.81 72 ASP A CA 1
ATOM 523 C C . ASP A 1 72 ? -7.586 -11.630 -0.685 1.00 85.81 72 ASP A C 1
ATOM 525 O O . ASP A 1 72 ? -7.953 -12.051 -1.780 1.00 85.81 72 ASP A O 1
ATOM 529 N N . VAL A 1 73 ? -8.445 -11.071 0.177 1.00 89.88 73 VAL A N 1
ATOM 530 C CA . VAL A 1 73 ? -9.898 -11.061 -0.044 1.00 89.88 73 VAL A CA 1
ATOM 531 C C . VAL A 1 73 ? -10.318 -9.820 -0.837 1.00 89.88 73 VAL A C 1
ATOM 533 O O . VAL A 1 73 ? -10.343 -8.725 -0.272 1.00 89.88 73 VAL A O 1
ATOM 536 N N . PRO A 1 74 ? -10.729 -9.944 -2.118 1.00 86.44 74 PRO A N 1
ATOM 537 C CA . PRO A 1 74 ? -10.914 -8.775 -2.977 1.00 86.44 74 PRO A CA 1
ATOM 538 C C . PRO A 1 74 ? -11.970 -7.793 -2.470 1.00 86.44 74 PRO A C 1
ATOM 540 O O . PRO A 1 74 ? -11.803 -6.592 -2.635 1.00 86.44 74 PRO A O 1
ATOM 543 N N . VAL A 1 75 ? -13.048 -8.271 -1.837 1.00 88.62 75 VAL A N 1
ATOM 544 C CA . VAL A 1 75 ? -14.089 -7.379 -1.295 1.00 88.62 75 VAL A CA 1
ATOM 545 C C . VAL A 1 75 ? -13.571 -6.514 -0.139 1.00 88.62 75 VAL A C 1
ATOM 547 O O . VAL A 1 75 ? -13.947 -5.351 -0.045 1.00 88.62 75 VAL A O 1
ATOM 550 N N . CYS A 1 76 ? -12.663 -7.046 0.681 1.00 94.56 76 CYS A N 1
ATOM 551 C CA . CYS A 1 76 ? -12.010 -6.316 1.764 1.00 94.56 76 CYS A CA 1
ATOM 552 C C . CYS A 1 76 ? -10.965 -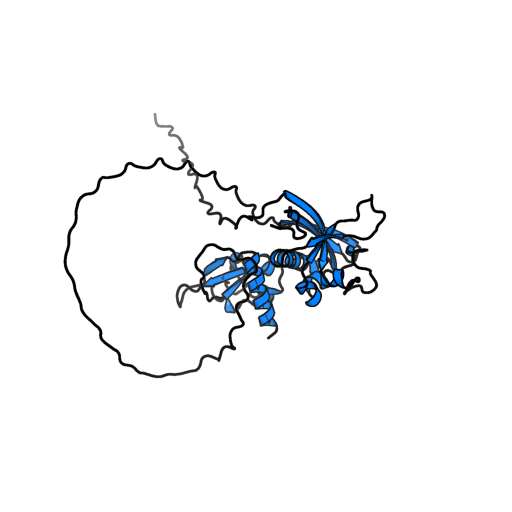5.349 1.201 1.00 94.56 76 CYS A C 1
ATOM 554 O O . CYS A 1 76 ? -11.064 -4.142 1.399 1.00 94.56 76 CYS A O 1
ATOM 556 N N . VAL A 1 77 ? -10.029 -5.850 0.394 1.00 89.69 77 VAL A N 1
ATOM 557 C CA . VAL A 1 77 ? -8.937 -5.046 -0.180 1.00 89.69 77 VAL A CA 1
ATOM 558 C C . VAL A 1 77 ? -9.465 -3.879 -1.023 1.00 89.69 77 VAL A C 1
ATOM 560 O O . VAL A 1 77 ? -9.001 -2.748 -0.889 1.00 89.69 77 VAL A O 1
ATOM 563 N N . ASN A 1 78 ? -10.472 -4.120 -1.869 1.00 87.69 78 ASN A N 1
ATOM 564 C CA . ASN A 1 78 ? -11.025 -3.085 -2.747 1.00 87.69 78 ASN A CA 1
ATOM 565 C C . ASN A 1 78 ? -11.856 -2.034 -1.998 1.00 87.69 78 ASN A C 1
ATOM 567 O O . ASN A 1 78 ? -12.157 -0.990 -2.574 1.00 87.69 78 ASN A O 1
ATOM 571 N N . SER A 1 79 ? -12.242 -2.297 -0.745 1.00 93.94 79 SER A N 1
ATOM 572 C CA . SER A 1 79 ? -12.995 -1.337 0.067 1.00 93.94 79 SER A CA 1
ATOM 573 C C . SER A 1 79 ? -12.126 -0.200 0.619 1.00 93.94 79 SER A C 1
ATOM 575 O O . SER A 1 79 ? -12.657 0.818 1.061 1.00 93.94 79 SER A O 1
ATOM 577 N N . GLY A 1 80 ? -10.797 -0.326 0.546 1.00 94.38 80 GLY A N 1
ATOM 578 C CA . GLY A 1 80 ? -9.878 0.619 1.173 1.00 94.38 80 GLY A CA 1
ATOM 579 C C . GLY A 1 80 ? -9.664 0.328 2.655 1.00 94.38 80 GLY A C 1
ATOM 580 O O . GLY A 1 80 ? -10.367 -0.496 3.247 1.00 94.38 80 GLY A O 1
ATOM 581 N N . TYR A 1 81 ? -8.684 1.007 3.247 1.00 96.62 81 TYR A N 1
ATOM 582 C CA . TYR A 1 81 ? -8.307 0.812 4.646 1.00 96.62 81 TYR A CA 1
ATOM 583 C C . TYR A 1 81 ? -8.498 2.065 5.490 1.00 96.62 81 TYR A C 1
ATOM 585 O O . TYR A 1 81 ? -8.328 3.191 5.027 1.00 96.62 81 TYR A O 1
ATOM 593 N N . ALA A 1 82 ? -8.779 1.837 6.766 1.00 97.25 82 ALA A N 1
ATOM 594 C CA . ALA A 1 82 ? -8.814 2.851 7.800 1.00 97.25 82 ALA A CA 1
ATOM 595 C C . ALA A 1 82 ? -7.797 2.533 8.901 1.00 97.25 82 ALA A C 1
ATOM 597 O O . ALA A 1 82 ? -7.503 1.367 9.179 1.00 97.25 82 ALA A O 1
ATOM 598 N N . ILE A 1 83 ? -7.302 3.580 9.560 1.00 95.50 83 ILE A N 1
ATOM 599 C CA . ILE A 1 83 ? -6.530 3.481 10.798 1.00 95.50 83 ILE A CA 1
ATOM 600 C C . ILE A 1 83 ? -7.467 3.736 11.973 1.00 95.50 83 ILE A C 1
ATOM 602 O O . ILE A 1 83 ? -8.131 4.774 12.060 1.00 95.50 83 ILE A O 1
ATOM 606 N N . LEU A 1 84 ? -7.504 2.775 12.888 1.00 95.00 84 LEU A N 1
ATOM 607 C CA . LEU A 1 84 ? -8.336 2.790 14.077 1.00 95.00 84 LEU A CA 1
ATOM 608 C C . LEU A 1 84 ? -7.584 3.375 15.275 1.00 95.00 84 LEU A C 1
ATOM 610 O O . LEU A 1 84 ? -6.490 2.924 15.608 1.00 95.00 84 LEU A O 1
ATOM 614 N N . GLU A 1 85 ? -8.197 4.319 15.980 1.00 90.50 85 GLU A N 1
ATOM 615 C CA . GLU A 1 85 ? -7.704 4.830 17.260 1.00 90.50 85 GLU A CA 1
ATOM 616 C C . GLU A 1 85 ? -8.224 3.973 18.420 1.00 90.50 85 GLU A C 1
ATOM 618 O O . GLU A 1 85 ? -9.386 3.545 18.442 1.00 90.50 85 GLU A O 1
ATOM 623 N N . ARG A 1 86 ? -7.345 3.725 19.402 1.00 84.56 86 ARG A N 1
ATOM 624 C CA . ARG A 1 86 ? -7.721 3.041 20.644 1.00 84.56 86 ARG A CA 1
ATOM 625 C C . ARG A 1 86 ? -8.775 3.852 21.400 1.00 84.56 86 ARG A C 1
ATOM 627 O O . ARG A 1 86 ? -8.629 5.069 21.508 1.00 84.56 86 ARG A O 1
ATOM 634 N N . PRO A 1 87 ? -9.768 3.196 22.020 1.00 77.50 87 PRO A N 1
ATOM 635 C CA . PRO A 1 87 ? -10.673 3.885 22.925 1.00 77.50 87 PRO A CA 1
ATOM 636 C C . PRO A 1 87 ? -9.873 4.589 24.029 1.00 77.50 87 PRO A C 1
ATOM 638 O O . PRO A 1 87 ? -9.027 3.982 24.692 1.00 77.50 87 PRO A O 1
ATOM 641 N N . THR A 1 88 ? -10.120 5.883 24.227 1.00 68.81 88 THR A N 1
ATOM 642 C CA . THR A 1 88 ? -9.509 6.621 25.336 1.00 68.81 88 THR A CA 1
ATOM 643 C C . THR A 1 88 ? -10.100 6.139 26.657 1.00 68.81 88 THR A C 1
ATOM 645 O O . THR A 1 88 ? -11.292 5.857 26.738 1.00 68.81 88 THR A O 1
ATOM 648 N N . ALA A 1 89 ? -9.296 6.092 27.725 1.00 61.09 89 ALA A N 1
ATOM 649 C CA . ALA A 1 89 ? -9.744 5.641 29.051 1.00 61.09 89 ALA A CA 1
ATOM 650 C C . ALA A 1 89 ? -10.964 6.418 29.598 1.00 61.09 89 ALA A C 1
ATOM 652 O O . ALA A 1 89 ? -11.675 5.940 30.481 1.00 61.09 89 ALA A O 1
ATOM 653 N N . THR A 1 90 ? -11.210 7.618 29.068 1.00 58.00 90 THR A N 1
ATOM 654 C CA . THR A 1 90 ? -12.345 8.486 29.396 1.00 58.00 90 THR A CA 1
ATOM 655 C C . THR A 1 90 ? -13.676 7.932 28.883 1.00 58.00 90 THR A C 1
ATOM 657 O O . THR A 1 90 ? -14.717 8.158 29.499 1.00 58.00 90 THR A O 1
ATOM 660 N N . ILE A 1 91 ? -13.658 7.175 27.785 1.00 59.34 91 ILE A N 1
ATOM 661 C CA . ILE A 1 91 ? -14.819 6.457 27.271 1.00 59.34 91 ILE A CA 1
ATOM 662 C C . ILE A 1 91 ? -14.659 5.009 27.734 1.00 59.34 91 ILE A C 1
ATOM 664 O O . ILE A 1 91 ? -13.762 4.311 27.279 1.00 59.34 91 ILE A O 1
ATOM 668 N N . ARG A 1 92 ? -15.521 4.523 28.641 1.00 56.19 92 ARG A N 1
ATOM 669 C CA . ARG A 1 92 ? -15.545 3.108 29.084 1.00 56.19 92 ARG A CA 1
ATOM 670 C C . ARG A 1 92 ? -16.041 2.158 27.976 1.00 56.19 92 ARG A C 1
ATOM 672 O O . ARG A 1 92 ? -16.888 1.304 28.216 1.00 56.19 92 ARG A O 1
ATOM 679 N N . SER A 1 93 ? -15.570 2.357 26.754 1.00 64.75 93 SER A N 1
ATOM 680 C CA . SER A 1 93 ? -15.873 1.563 25.577 1.00 64.75 93 SER A CA 1
ATOM 681 C C . SER A 1 93 ? -14.659 0.705 25.253 1.00 64.75 93 SER A C 1
ATOM 683 O O . SER A 1 93 ? -13.536 1.196 25.252 1.00 64.75 93 SER A O 1
ATOM 685 N N . SER A 1 94 ? -14.882 -0.570 24.953 1.00 69.50 94 SER A N 1
ATOM 686 C CA . SER A 1 94 ? -13.877 -1.437 24.330 1.00 69.50 94 SER A CA 1
ATOM 687 C C . SER A 1 94 ? -13.877 -1.327 22.800 1.00 69.50 94 SER A C 1
ATOM 689 O O . SER A 1 94 ? -13.225 -2.118 22.135 1.00 69.50 94 SER A O 1
ATOM 691 N N . ILE A 1 95 ? -14.616 -0.368 22.233 1.00 85.12 95 ILE A N 1
ATOM 692 C CA . ILE A 1 95 ? -14.811 -0.221 20.789 1.00 85.12 95 ILE A CA 1
ATOM 693 C C . ILE A 1 95 ? -13.877 0.869 20.258 1.00 85.12 95 ILE A C 1
ATOM 695 O O . ILE A 1 95 ? -13.979 2.033 20.659 1.00 85.12 95 ILE A O 1
ATOM 699 N N . TYR A 1 96 ? -12.972 0.473 19.369 1.00 91.62 96 TYR A N 1
ATOM 700 C CA . TYR A 1 96 ? -12.113 1.351 18.584 1.00 91.62 96 TYR A CA 1
ATOM 701 C C . TYR A 1 96 ? -12.944 2.260 17.674 1.00 91.62 96 TYR A C 1
ATOM 703 O O . TYR A 1 96 ? -14.105 1.985 17.379 1.00 91.62 96 TYR A O 1
ATOM 711 N N . GLN A 1 97 ? -12.350 3.349 17.198 1.00 91.00 97 GLN A N 1
ATOM 712 C CA . GLN A 1 97 ? -13.008 4.245 16.247 1.00 91.00 97 GLN A CA 1
ATOM 713 C C . GLN A 1 97 ? -12.119 4.482 15.040 1.00 91.00 97 GLN A C 1
ATOM 715 O O . GLN A 1 97 ? -10.896 4.491 15.161 1.00 91.00 97 GLN A O 1
ATOM 720 N N . VAL A 1 98 ? -12.735 4.697 13.880 1.00 94.81 98 VAL A N 1
ATOM 721 C CA . VAL A 1 98 ? -12.005 5.164 12.701 1.00 94.81 98 VAL A CA 1
ATOM 722 C C . VAL A 1 98 ? -11.445 6.543 13.012 1.00 94.81 98 VAL A C 1
ATOM 724 O O . VAL A 1 98 ? -12.202 7.479 13.266 1.00 94.81 98 VAL A O 1
ATOM 727 N N . LYS A 1 99 ? -10.118 6.652 13.006 1.00 95.12 99 LYS A N 1
ATOM 728 C CA . LYS A 1 99 ? -9.420 7.919 13.193 1.00 95.12 99 LYS A CA 1
ATOM 729 C C . LYS A 1 99 ? -9.137 8.579 11.861 1.00 95.12 99 LYS A C 1
ATOM 731 O O . LYS A 1 99 ? -9.465 9.746 11.684 1.00 95.12 99 LYS A O 1
ATOM 736 N N . TYR A 1 100 ? -8.587 7.801 10.935 1.00 97.00 100 TYR A N 1
ATOM 737 C CA . TYR A 1 100 ? -8.350 8.246 9.574 1.00 97.00 100 TYR A CA 1
ATOM 738 C C . TYR A 1 100 ? -8.763 7.182 8.568 1.00 97.00 100 TYR A C 1
ATOM 740 O O . TYR A 1 100 ? -8.515 5.993 8.764 1.00 97.00 100 TYR A O 1
ATOM 748 N N . GLN A 1 101 ? -9.353 7.633 7.473 1.00 97.19 101 GLN A N 1
ATOM 749 C CA . GLN A 1 101 ? -9.441 6.903 6.224 1.00 97.19 101 GLN A CA 1
ATOM 750 C C . GLN A 1 101 ? -8.142 7.075 5.442 1.00 97.19 101 GLN A C 1
ATOM 752 O O . GLN A 1 101 ? -7.511 8.135 5.484 1.00 97.19 101 GLN A O 1
ATOM 757 N N . LEU A 1 102 ? -7.740 6.029 4.730 1.00 92.69 102 LEU A N 1
ATOM 758 C CA . LEU A 1 102 ? -6.600 6.083 3.830 1.00 92.69 102 LEU A CA 1
ATOM 759 C C . LEU A 1 102 ? -7.077 6.333 2.405 1.00 92.69 102 LEU A C 1
ATOM 761 O O . LEU A 1 102 ? -8.100 5.803 1.964 1.00 92.69 102 LEU A O 1
ATOM 765 N N . SER A 1 103 ? -6.305 7.123 1.663 1.00 86.56 103 SER A N 1
ATOM 766 C CA . SER A 1 103 ? -6.534 7.285 0.232 1.00 86.56 103 SER A CA 1
ATOM 767 C C . SER A 1 103 ? -6.344 5.949 -0.500 1.00 86.56 103 SER A C 1
ATOM 769 O O . SER A 1 103 ? -5.822 4.972 0.049 1.00 86.56 103 SER A O 1
ATOM 771 N N . THR A 1 104 ? -6.715 5.886 -1.779 1.00 81.88 104 THR A N 1
ATOM 772 C CA . THR A 1 104 ? -6.428 4.698 -2.597 1.00 81.88 104 THR A CA 1
ATOM 773 C C . THR A 1 104 ? -4.926 4.409 -2.674 1.00 81.88 104 THR A C 1
ATOM 775 O O . THR A 1 104 ? -4.534 3.249 -2.619 1.00 81.88 104 THR A O 1
ATOM 778 N N . ALA A 1 105 ? -4.083 5.442 -2.761 1.00 76.50 105 ALA A N 1
ATOM 779 C CA . ALA A 1 105 ? -2.632 5.268 -2.803 1.00 76.50 105 ALA A CA 1
ATOM 780 C C . ALA A 1 105 ? -2.089 4.746 -1.462 1.00 76.50 105 ALA A C 1
ATOM 782 O O . ALA A 1 105 ? -1.313 3.793 -1.436 1.00 76.50 105 ALA A O 1
ATOM 783 N N . ASP A 1 106 ? -2.557 5.310 -0.347 1.00 83.25 106 ASP A N 1
ATOM 784 C CA . ASP A 1 106 ? -2.088 4.929 0.991 1.00 83.25 106 ASP A CA 1
ATOM 785 C C . ASP A 1 106 ? -2.626 3.552 1.421 1.00 83.25 106 ASP A C 1
ATOM 787 O O . ASP A 1 106 ? -1.938 2.795 2.104 1.00 83.25 106 ASP A O 1
ATOM 791 N N . THR A 1 107 ? -3.823 3.174 0.956 1.00 86.06 107 THR A N 1
ATOM 792 C CA . THR A 1 107 ? -4.359 1.809 1.092 1.00 86.06 107 THR A CA 1
ATOM 793 C C . THR A 1 107 ? -3.416 0.791 0.451 1.00 86.06 107 THR A C 1
ATOM 795 O O . THR A 1 107 ? -3.139 -0.248 1.048 1.00 86.06 107 THR A O 1
ATOM 798 N N . LEU A 1 108 ? -2.904 1.074 -0.752 1.00 79.31 108 LEU A N 1
ATOM 799 C CA . LEU A 1 108 ? -1.987 0.172 -1.454 1.00 79.31 108 LEU A CA 1
ATOM 800 C C . LEU A 1 108 ? -0.652 0.050 -0.716 1.00 79.31 108 LEU A C 1
ATOM 802 O O . LEU A 1 108 ? -0.161 -1.061 -0.538 1.00 79.31 108 LEU A O 1
ATOM 806 N N . LEU A 1 109 ? -0.122 1.161 -0.201 1.00 78.81 109 LEU A N 1
ATOM 807 C CA . LEU A 1 109 ? 1.072 1.148 0.641 1.00 78.81 109 LEU A CA 1
ATOM 808 C C . LEU A 1 109 ? 0.887 0.228 1.863 1.00 78.81 109 LEU A C 1
ATOM 810 O O . LEU A 1 109 ? 1.742 -0.604 2.164 1.00 78.81 109 LEU A O 1
ATOM 814 N N . VAL A 1 110 ? -0.249 0.341 2.552 1.00 84.69 110 VAL A N 1
ATOM 815 C CA . VAL A 1 110 ? -0.562 -0.488 3.722 1.00 84.69 110 VAL A CA 1
ATOM 816 C C . VAL A 1 110 ? -0.819 -1.956 3.348 1.00 84.69 110 VAL A C 1
ATOM 818 O O . VAL A 1 110 ? -0.408 -2.848 4.091 1.00 84.69 110 VAL A O 1
ATOM 821 N N . LYS A 1 111 ? -1.430 -2.235 2.188 1.00 85.25 111 LYS A N 1
ATOM 822 C CA . LYS A 1 111 ? -1.597 -3.601 1.653 1.00 85.25 111 LYS A CA 1
ATOM 823 C C . LYS A 1 111 ? -0.247 -4.279 1.426 1.00 85.25 111 LYS A C 1
ATOM 825 O O . LYS A 1 111 ? -0.096 -5.456 1.738 1.00 85.25 111 LYS A O 1
ATOM 830 N N . ASP A 1 112 ? 0.730 -3.563 0.883 1.00 76.19 112 ASP A N 1
ATOM 831 C CA . ASP A 1 112 ? 2.056 -4.114 0.569 1.00 76.19 112 ASP A CA 1
ATOM 832 C C . ASP A 1 112 ? 2.798 -4.521 1.830 1.00 76.19 112 ASP A C 1
ATOM 834 O O . ASP A 1 112 ? 3.354 -5.615 1.924 1.00 76.19 112 ASP A O 1
ATOM 838 N N . VAL A 1 113 ? 2.702 -3.661 2.832 1.00 78.69 113 VAL A N 1
ATOM 839 C CA . VAL A 1 113 ? 3.172 -3.933 4.177 1.00 78.69 113 VAL A CA 1
ATOM 840 C C . VAL A 1 113 ? 2.470 -5.153 4.789 1.00 78.69 113 VAL A C 1
ATOM 842 O O . VAL A 1 113 ? 3.130 -6.053 5.303 1.00 78.69 113 VAL A O 1
ATOM 845 N N . ALA A 1 114 ? 1.145 -5.255 4.686 1.00 85.25 114 ALA A N 1
ATOM 846 C CA . ALA A 1 114 ? 0.438 -6.452 5.137 1.00 85.25 114 ALA A CA 1
ATOM 847 C C . ALA A 1 114 ? 0.921 -7.713 4.389 1.00 85.25 114 ALA A C 1
ATOM 849 O O . ALA A 1 114 ? 1.116 -8.779 4.974 1.00 85.25 114 ALA A O 1
ATOM 850 N N . ASN A 1 115 ? 1.184 -7.593 3.089 1.00 82.62 115 ASN A N 1
ATOM 851 C CA . ASN A 1 115 ? 1.684 -8.685 2.262 1.00 82.62 115 ASN A CA 1
ATOM 852 C C . ASN A 1 115 ? 3.107 -9.122 2.626 1.00 82.62 115 ASN A C 1
ATOM 854 O O . ASN A 1 115 ? 3.394 -10.317 2.544 1.00 82.62 115 ASN A O 1
ATOM 858 N N . SER A 1 116 ? 3.995 -8.215 3.042 1.00 72.31 116 SER A N 1
ATOM 859 C CA . SER A 1 116 ? 5.343 -8.595 3.491 1.00 72.31 116 SER A CA 1
ATOM 860 C C . SER A 1 116 ? 5.305 -9.403 4.785 1.00 72.31 116 SER A C 1
ATOM 862 O O . SER A 1 116 ? 6.073 -10.352 4.955 1.00 72.31 116 SER A O 1
ATOM 864 N N . GLU A 1 117 ? 4.357 -9.081 5.666 1.00 76.88 117 GLU A N 1
ATOM 865 C CA . GLU A 1 117 ? 4.258 -9.691 6.989 1.00 76.88 117 GLU A CA 1
ATOM 866 C C . GLU A 1 117 ? 3.389 -10.952 7.034 1.00 76.88 117 GLU A C 1
ATOM 868 O O . GLU A 1 117 ? 3.424 -11.674 8.031 1.00 76.88 117 GLU A O 1
ATOM 873 N N . ARG A 1 118 ? 2.675 -11.300 5.954 1.00 78.69 118 ARG A N 1
ATOM 874 C CA . ARG A 1 118 ? 1.746 -12.453 5.912 1.00 78.69 118 ARG A CA 1
ATOM 875 C C . ARG A 1 118 ? 2.364 -13.805 6.278 1.00 78.69 118 ARG A C 1
ATOM 877 O O . ARG A 1 118 ? 1.655 -14.727 6.668 1.00 78.69 118 ARG A O 1
ATOM 884 N N . SER A 1 119 ? 3.678 -13.956 6.100 1.00 75.25 119 SER A N 1
ATOM 885 C CA . SER A 1 119 ? 4.408 -15.185 6.451 1.00 75.25 119 SER A CA 1
ATOM 886 C C . SER A 1 119 ? 4.780 -15.254 7.936 1.00 75.25 119 SER A C 1
ATOM 888 O O . SER A 1 119 ? 5.078 -16.328 8.455 1.00 75.25 119 SER A O 1
ATOM 890 N N . ARG A 1 120 ? 4.762 -14.108 8.621 1.00 72.44 120 ARG A N 1
ATOM 891 C CA . ARG A 1 120 ? 5.225 -13.921 10.001 1.00 72.44 120 ARG A CA 1
ATOM 892 C C . ARG A 1 120 ? 4.071 -13.678 10.965 1.00 72.44 120 ARG A C 1
ATOM 894 O O . ARG A 1 120 ? 4.175 -14.026 12.138 1.00 72.44 120 ARG A O 1
ATOM 901 N N . ALA A 1 121 ? 2.977 -13.115 10.468 1.00 76.56 121 ALA A N 1
ATOM 902 C CA . ALA A 1 121 ? 1.774 -12.806 11.214 1.00 76.56 121 ALA A CA 1
ATOM 903 C C . ALA A 1 121 ? 0.533 -13.187 10.411 1.00 76.56 121 ALA A C 1
ATOM 905 O O . ALA A 1 121 ? 0.527 -13.166 9.184 1.00 76.56 121 ALA A O 1
ATOM 906 N N . ASN A 1 122 ? -0.530 -13.551 11.120 1.00 81.25 122 ASN A N 1
ATOM 907 C CA . ASN A 1 122 ? -1.784 -13.992 10.514 1.00 81.25 122 ASN A CA 1
ATOM 908 C C . ASN A 1 122 ? -3.013 -13.319 11.131 1.00 81.25 122 ASN A C 1
ATOM 910 O O . ASN A 1 122 ? -4.140 -13.667 10.790 1.00 81.25 122 ASN A O 1
ATOM 914 N N . ARG A 1 123 ? -2.803 -12.376 12.046 1.00 85.38 123 ARG A N 1
ATOM 915 C CA . ARG A 1 123 ? -3.812 -11.663 12.823 1.00 85.38 123 ARG A CA 1
ATOM 916 C C . ARG A 1 123 ? -3.373 -10.214 12.980 1.00 85.38 123 ARG A C 1
ATOM 918 O O . ARG A 1 123 ? -2.178 -9.954 12.914 1.00 85.38 123 ARG A O 1
ATOM 925 N N . GLY A 1 124 ? -4.340 -9.324 13.178 1.00 84.62 124 GLY A N 1
ATOM 926 C CA . GLY A 1 124 ? -4.218 -7.940 13.627 1.00 84.62 124 GLY A CA 1
ATOM 927 C C . GLY A 1 124 ? -2.997 -7.188 13.122 1.00 84.62 124 GLY A C 1
ATOM 928 O O . GLY A 1 124 ? -1.894 -7.404 13.617 1.00 84.62 124 GLY A O 1
ATOM 929 N N . MET A 1 125 ? -3.186 -6.234 12.218 1.00 90.62 125 MET A N 1
ATOM 930 C CA . MET A 1 125 ? -2.100 -5.345 11.816 1.00 90.62 125 MET A CA 1
ATOM 931 C C . MET A 1 125 ? -2.279 -3.977 12.463 1.00 90.62 125 MET A C 1
ATOM 933 O O . MET A 1 125 ? -3.267 -3.302 12.209 1.00 90.62 125 MET A O 1
ATOM 937 N N . GLU A 1 126 ? -1.331 -3.563 13.293 1.00 90.12 126 GLU A N 1
ATOM 938 C CA . GLU A 1 126 ? -1.231 -2.212 13.838 1.00 90.12 126 GLU A CA 1
ATOM 939 C C . GLU A 1 126 ? -0.054 -1.498 13.169 1.00 90.12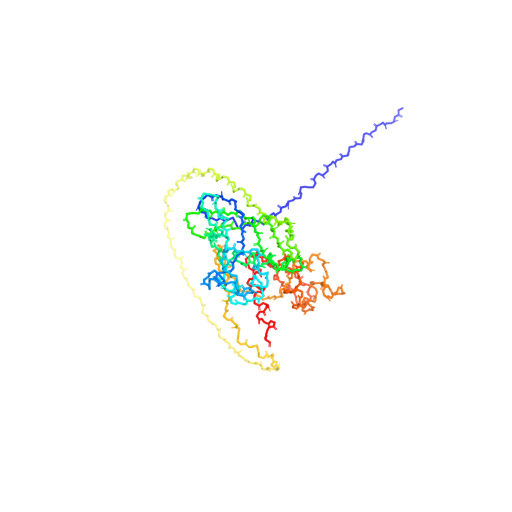 126 GLU A C 1
ATOM 941 O O . GLU A 1 126 ? 1.004 -2.078 12.942 1.00 90.12 126 GLU A O 1
ATOM 946 N N . VAL A 1 127 ? -0.231 -0.231 12.821 1.00 88.94 127 VAL A N 1
ATOM 947 C CA . VAL A 1 127 ? 0.792 0.574 12.149 1.00 88.94 127 VAL A CA 1
ATOM 948 C C . VAL A 1 127 ? 1.041 1.852 12.927 1.00 88.94 127 VAL A C 1
ATOM 950 O O . VAL A 1 127 ? 0.136 2.378 13.572 1.00 88.94 127 VAL A O 1
ATOM 953 N N . GLU A 1 128 ? 2.271 2.349 12.857 1.00 87.00 128 GLU A N 1
ATOM 954 C CA . GLU A 1 128 ? 2.632 3.713 13.228 1.00 87.00 128 GLU A CA 1
ATOM 955 C C . GLU A 1 128 ? 2.916 4.490 11.943 1.00 87.00 128 GLU A C 1
ATOM 957 O O . GLU A 1 128 ? 3.848 4.167 11.197 1.00 87.00 128 GLU A O 1
ATOM 962 N N . VAL A 1 129 ? 2.083 5.490 11.667 1.00 88.38 129 VAL A N 1
ATOM 963 C CA . VAL A 1 129 ? 2.183 6.332 10.475 1.00 88.38 129 VAL A CA 1
ATOM 964 C C . VAL A 1 129 ? 2.394 7.784 10.857 1.00 88.38 129 VAL A C 1
ATOM 966 O O . VAL A 1 129 ? 1.819 8.269 11.830 1.00 88.38 129 VAL A O 1
ATOM 969 N N . THR A 1 130 ? 3.160 8.496 10.041 1.00 86.00 130 THR A N 1
ATOM 970 C CA . THR A 1 130 ? 3.163 9.957 10.002 1.00 86.00 130 THR A CA 1
ATOM 971 C C . THR A 1 130 ? 2.368 10.423 8.794 1.00 86.00 130 THR A C 1
ATOM 973 O O . THR A 1 130 ? 2.496 9.851 7.719 1.00 86.00 130 THR A O 1
ATOM 976 N N . GLY A 1 131 ? 1.569 11.471 8.946 1.00 87.88 131 GLY A N 1
ATOM 977 C CA . GLY A 1 131 ? 0.850 12.095 7.840 1.00 87.88 131 GLY A CA 1
ATOM 978 C C . GLY A 1 131 ? 0.513 13.549 8.139 1.00 87.88 131 GLY A C 1
ATOM 979 O O . GLY A 1 131 ? 0.929 14.095 9.160 1.00 87.88 131 GLY A O 1
ATOM 980 N N . VAL A 1 132 ? -0.231 14.180 7.239 1.00 87.31 132 VAL A N 1
ATOM 981 C CA . VAL A 1 132 ? -0.755 15.539 7.382 1.00 87.31 132 VAL A CA 1
ATOM 982 C C . VAL A 1 132 ? -2.256 15.456 7.647 1.00 87.31 132 VAL A C 1
ATOM 984 O O . VAL A 1 132 ? -3.007 14.935 6.824 1.00 87.31 132 VAL A O 1
ATOM 987 N N . ASP A 1 133 ? -2.665 15.972 8.802 1.00 92.19 133 ASP A N 1
ATOM 988 C CA . ASP A 1 133 ? -4.054 16.153 9.217 1.00 92.19 133 ASP A CA 1
ATOM 989 C C . ASP A 1 133 ? -4.508 17.573 8.854 1.00 92.19 133 ASP A C 1
ATOM 991 O O . ASP A 1 133 ? -4.034 18.565 9.418 1.00 92.19 133 ASP A O 1
ATOM 995 N N . ASP A 1 134 ? -5.404 17.670 7.877 1.00 91.50 134 ASP A N 1
ATOM 996 C CA . ASP A 1 134 ? -6.012 18.917 7.405 1.00 91.50 134 ASP A CA 1
ATOM 997 C C . ASP A 1 134 ? -7.395 19.186 8.033 1.00 91.50 134 ASP A C 1
ATOM 999 O O . ASP A 1 134 ? -8.095 20.120 7.634 1.00 91.50 134 ASP A O 1
ATOM 1003 N N . GLY A 1 135 ? -7.792 18.386 9.027 1.00 92.12 135 GLY A N 1
ATOM 1004 C CA . GLY A 1 135 ? -9.112 18.395 9.652 1.00 92.12 135 GLY A CA 1
ATOM 1005 C C . GLY A 1 135 ? -10.151 17.525 8.938 1.00 92.12 135 GLY A C 1
ATOM 1006 O O . GLY A 1 135 ? -11.285 17.434 9.415 1.00 92.12 135 GLY A O 1
ATOM 1007 N N . SER A 1 136 ? -9.806 16.890 7.812 1.00 92.56 136 SER A N 1
ATOM 1008 C CA . SER A 1 136 ? -10.646 15.873 7.177 1.00 92.56 136 SER A CA 1
ATOM 1009 C C . SER A 1 136 ? -10.435 14.488 7.801 1.00 92.56 136 SER A C 1
ATOM 1011 O O . SER A 1 136 ? -9.512 14.257 8.579 1.00 92.56 136 SER A O 1
ATOM 1013 N N . LEU A 1 137 ? -11.307 13.536 7.452 1.00 92.38 137 LEU A N 1
ATOM 1014 C CA . LEU A 1 137 ? -11.122 12.141 7.856 1.00 92.38 137 LEU A CA 1
ATOM 1015 C C . LEU A 1 137 ? -10.004 11.440 7.076 1.00 92.38 137 LEU A C 1
ATOM 1017 O O . LEU A 1 137 ? -9.602 10.363 7.489 1.00 92.38 137 LEU A O 1
ATOM 1021 N N . GLU A 1 138 ? -9.515 11.980 5.958 1.00 93.44 138 GLU A N 1
ATOM 1022 C CA . GLU A 1 138 ? -8.473 11.321 5.167 1.00 93.44 138 GLU A CA 1
ATOM 1023 C C . GLU A 1 138 ? -7.085 11.792 5.609 1.00 93.44 138 GLU A C 1
ATOM 1025 O O . GLU A 1 138 ? -6.770 12.977 5.496 1.00 93.44 138 GLU A O 1
ATOM 1030 N N . LEU A 1 139 ? -6.229 10.870 6.059 1.00 91.44 139 LEU A N 1
ATOM 1031 C CA . LEU A 1 139 ? -4.845 11.213 6.385 1.00 91.44 139 LEU A CA 1
ATOM 1032 C C . LEU A 1 139 ? -4.047 11.397 5.094 1.00 91.44 139 LEU A C 1
ATOM 1034 O O . LEU A 1 139 ? -3.959 10.482 4.279 1.00 91.44 139 LEU A O 1
ATOM 1038 N N . LYS A 1 140 ? -3.445 12.572 4.912 1.00 86.19 140 LYS A N 1
ATOM 1039 C CA . LYS A 1 140 ? -2.660 12.886 3.713 1.00 86.19 140 LYS A CA 1
ATOM 1040 C C . LYS A 1 140 ? -1.188 12.552 3.926 1.00 86.19 140 LYS A C 1
ATOM 1042 O O . LYS A 1 140 ? -0.703 12.546 5.054 1.00 86.19 140 LYS A O 1
ATOM 1047 N N . CYS A 1 141 ? -0.445 12.371 2.834 1.00 83.25 141 CYS A N 1
ATOM 1048 C CA . CYS A 1 141 ? 1.016 12.227 2.868 1.00 83.25 141 CYS A CA 1
ATOM 1049 C C . CYS A 1 141 ? 1.498 11.088 3.781 1.00 83.25 141 CYS A C 1
ATOM 1051 O O . CYS A 1 141 ? 2.426 11.287 4.568 1.00 83.25 141 CYS A O 1
ATOM 1053 N N . VAL A 1 142 ? 0.836 9.931 3.736 1.00 84.44 142 VAL A N 1
ATOM 1054 C CA . VAL A 1 142 ? 1.087 8.868 4.708 1.00 84.44 142 VAL A CA 1
ATOM 1055 C C . VAL A 1 142 ? 2.482 8.280 4.510 1.00 84.44 142 VAL A C 1
ATOM 1057 O O . VAL A 1 142 ? 2.858 7.829 3.430 1.00 84.44 142 VAL A O 1
ATOM 1060 N N . VAL A 1 143 ? 3.249 8.263 5.593 1.00 80.25 143 VAL A N 1
ATOM 1061 C CA . VAL A 1 143 ? 4.546 7.607 5.705 1.00 80.25 143 VAL A CA 1
ATOM 1062 C C . VAL A 1 143 ? 4.448 6.574 6.813 1.00 80.25 143 VAL A C 1
ATOM 1064 O O . VAL A 1 143 ? 4.282 6.904 7.985 1.00 80.25 143 VAL A O 1
ATOM 1067 N N . LEU A 1 144 ? 4.575 5.308 6.441 1.00 81.06 144 LEU A N 1
ATOM 1068 C CA . LEU A 1 144 ? 4.666 4.196 7.377 1.00 81.06 144 LEU A CA 1
ATOM 1069 C C . LEU A 1 144 ? 6.042 4.202 8.058 1.00 81.06 144 LEU A C 1
ATOM 1071 O O . LEU A 1 144 ? 7.064 4.097 7.385 1.00 81.06 144 LEU A O 1
ATOM 1075 N N . GLN A 1 145 ? 6.069 4.347 9.385 1.00 73.06 145 GLN A N 1
ATOM 1076 C CA . GLN A 1 145 ? 7.307 4.371 10.174 1.00 73.06 145 GLN A CA 1
ATOM 1077 C C . GLN A 1 145 ? 7.625 2.989 10.747 1.00 73.06 145 GLN A C 1
ATOM 1079 O O . GLN A 1 145 ? 8.757 2.503 10.675 1.00 73.06 145 GLN A O 1
ATOM 1084 N N . ARG A 1 146 ? 6.612 2.353 11.344 1.00 74.75 146 ARG A N 1
ATOM 1085 C CA . ARG A 1 146 ? 6.712 1.047 12.002 1.00 74.75 146 ARG A CA 1
ATOM 1086 C C . ARG A 1 146 ? 5.444 0.250 11.772 1.00 74.75 146 ARG A C 1
ATOM 1088 O O . ARG A 1 146 ? 4.357 0.816 11.663 1.00 74.75 146 ARG A O 1
ATOM 1095 N N . GLY A 1 147 ? 5.589 -1.065 11.739 1.00 76.19 147 GLY A N 1
ATOM 1096 C CA . GLY A 1 147 ? 4.464 -1.982 11.736 1.00 76.19 147 GLY A CA 1
ATOM 1097 C C . GLY A 1 147 ? 4.551 -2.949 12.904 1.00 76.19 147 GLY A C 1
ATOM 1098 O O . GLY A 1 147 ? 5.631 -3.290 13.391 1.00 76.19 147 GLY A O 1
ATOM 1099 N N . PHE A 1 148 ? 3.384 -3.391 13.340 1.00 79.50 148 PHE A N 1
ATOM 1100 C CA . PHE A 1 148 ? 3.192 -4.416 14.343 1.00 79.50 148 PHE A CA 1
ATOM 1101 C C . PHE A 1 148 ? 2.167 -5.396 13.793 1.00 79.50 148 PHE A C 1
ATOM 1103 O O . PHE A 1 148 ? 1.062 -5.006 13.427 1.00 79.50 148 PHE A O 1
ATOM 1110 N N . ALA A 1 149 ? 2.515 -6.671 13.731 1.00 77.06 149 ALA A N 1
ATOM 1111 C CA . ALA A 1 149 ? 1.569 -7.694 13.308 1.00 77.06 149 ALA A CA 1
ATOM 1112 C C . ALA A 1 149 ? 1.450 -8.773 14.386 1.00 77.06 149 ALA A C 1
ATOM 1114 O O . ALA A 1 149 ? 2.429 -9.085 15.074 1.00 77.06 149 ALA A O 1
ATOM 1115 N N . VAL A 1 150 ? 0.242 -9.305 14.573 1.00 76.44 150 VAL A N 1
ATOM 1116 C CA . VAL A 1 150 ? -0.063 -10.266 15.636 1.00 76.44 150 VAL A CA 1
ATOM 1117 C C . VAL A 1 150 ? 0.062 -11.693 15.099 1.00 76.44 150 VAL A C 1
ATOM 1119 O O . VAL A 1 150 ? -0.502 -12.073 14.069 1.00 76.44 150 VAL A O 1
ATOM 1122 N N . THR A 1 151 ? 0.831 -12.521 15.801 1.00 71.62 151 THR A N 1
ATOM 1123 C CA . THR A 1 151 ? 0.966 -13.943 15.474 1.00 71.62 151 THR A CA 1
ATOM 1124 C C . THR A 1 151 ? -0.228 -14.752 15.977 1.00 71.62 151 THR A C 1
ATOM 1126 O O . THR A 1 151 ? -1.026 -14.309 16.805 1.00 71.62 151 THR A O 1
ATOM 1129 N N . SER A 1 152 ? -0.300 -16.018 15.568 1.00 67.38 152 SER A N 1
ATOM 1130 C CA . SER A 1 152 ? -1.275 -16.973 16.103 1.00 67.38 152 SER A CA 1
ATOM 1131 C C . SER A 1 152 ? -1.151 -17.191 17.615 1.00 67.38 152 SER A C 1
ATOM 1133 O O . SER A 1 152 ? -2.138 -17.551 18.252 1.00 67.38 152 SER A O 1
ATOM 1135 N N . SER A 1 153 ? 0.032 -16.957 18.195 1.00 69.00 153 SER A N 1
ATOM 1136 C CA . SER A 1 153 ? 0.283 -17.039 19.638 1.00 69.00 153 SER A CA 1
ATOM 1137 C C . SER A 1 153 ? -0.070 -15.755 20.397 1.00 69.00 153 SER A C 1
ATOM 1139 O O . SER A 1 153 ? 0.156 -15.691 21.602 1.00 69.00 153 SER A O 1
ATOM 1141 N N . GLY A 1 154 ? -0.585 -14.727 19.711 1.00 66.88 154 GLY A N 1
ATOM 1142 C CA . GLY A 1 154 ? -0.903 -13.425 20.301 1.00 66.88 154 GLY A CA 1
ATOM 1143 C C . GLY A 1 154 ? 0.321 -12.546 20.571 1.00 66.88 154 GLY A C 1
ATOM 1144 O O . GLY A 1 154 ? 0.202 -11.529 21.249 1.00 66.88 154 GLY A O 1
ATOM 1145 N N . ALA A 1 155 ? 1.500 -12.919 20.061 1.00 74.06 155 ALA A N 1
ATOM 1146 C CA . ALA A 1 155 ? 2.694 -12.090 20.171 1.00 74.06 155 ALA A CA 1
ATOM 1147 C C . ALA A 1 155 ? 2.671 -10.996 19.094 1.00 74.06 155 ALA A C 1
ATOM 1149 O O . ALA A 1 155 ? 2.371 -11.280 17.935 1.00 74.06 155 ALA A O 1
ATOM 1150 N N . ALA A 1 156 ? 3.012 -9.762 19.466 1.00 77.38 156 ALA A N 1
ATOM 1151 C CA . ALA A 1 156 ? 3.219 -8.681 18.509 1.00 77.38 156 ALA A CA 1
ATOM 1152 C C . ALA A 1 156 ? 4.662 -8.718 17.992 1.00 77.38 156 ALA A C 1
ATOM 1154 O O . ALA A 1 156 ? 5.607 -8.730 18.783 1.00 77.38 156 ALA A O 1
ATOM 1155 N N . ILE A 1 157 ? 4.829 -8.723 16.672 1.00 71.19 157 ILE A N 1
ATOM 1156 C CA . ILE A 1 157 ? 6.133 -8.598 16.017 1.00 71.19 157 ILE A CA 1
ATOM 1157 C C . ILE A 1 157 ? 6.266 -7.162 15.522 1.00 71.19 157 ILE A C 1
ATOM 1159 O O . ILE A 1 157 ? 5.523 -6.754 14.633 1.00 71.19 157 ILE A O 1
ATOM 1163 N N . GLU A 1 158 ? 7.207 -6.414 16.097 1.00 80.38 158 GLU A N 1
ATOM 1164 C CA . GLU A 1 158 ? 7.591 -5.083 15.616 1.00 80.38 158 GLU A CA 1
ATOM 1165 C C . GLU A 1 158 ? 8.619 -5.202 14.492 1.00 80.38 158 GLU A C 1
ATOM 1167 O O . GLU A 1 158 ? 9.544 -6.019 14.547 1.00 80.38 158 GLU A O 1
ATOM 1172 N N . TRP A 1 159 ? 8.488 -4.342 13.492 1.00 70.56 159 TRP A N 1
ATOM 1173 C CA . TRP A 1 159 ? 9.479 -4.178 12.442 1.00 70.56 159 TRP A CA 1
ATOM 1174 C C . TRP A 1 159 ? 9.542 -2.710 12.014 1.00 70.56 159 TRP A C 1
ATOM 1176 O O . TRP A 1 159 ? 8.546 -1.979 12.012 1.00 70.56 159 TRP A O 1
ATOM 1186 N N . ALA A 1 160 ? 10.756 -2.269 11.691 1.00 61.22 160 ALA A N 1
ATOM 1187 C CA . ALA A 1 160 ? 10.987 -0.939 11.156 1.00 61.22 160 ALA A CA 1
ATOM 1188 C C . ALA A 1 160 ? 10.723 -0.960 9.651 1.00 61.22 160 ALA A C 1
ATOM 1190 O O . ALA A 1 160 ? 11.280 -1.788 8.927 1.00 61.22 160 ALA A O 1
ATOM 1191 N N . ILE A 1 161 ? 9.893 -0.030 9.194 1.00 63.59 161 ILE A N 1
ATOM 1192 C CA . ILE A 1 161 ? 9.621 0.177 7.777 1.00 63.59 161 ILE A CA 1
ATOM 1193 C C . ILE A 1 161 ? 10.661 1.194 7.328 1.00 63.59 161 ILE A C 1
ATOM 1195 O O . ILE A 1 161 ? 10.784 2.257 7.939 1.00 63.59 161 ILE A O 1
ATOM 1199 N N . ALA A 1 162 ? 11.491 0.853 6.340 1.00 45.72 162 ALA A N 1
ATOM 1200 C CA . ALA A 1 162 ? 12.485 1.802 5.852 1.00 45.72 162 ALA A CA 1
ATOM 1201 C C . ALA A 1 162 ? 11.745 3.071 5.387 1.00 45.72 162 ALA A C 1
ATOM 1203 O O . ALA A 1 162 ? 10.826 2.956 4.572 1.00 45.72 162 ALA A O 1
ATOM 1204 N N . PRO A 1 163 ? 12.087 4.265 5.906 1.00 37.84 163 PRO A N 1
ATOM 1205 C CA . PRO A 1 163 ? 11.400 5.473 5.494 1.00 37.84 163 PRO A CA 1
ATOM 1206 C C . PRO A 1 163 ? 11.646 5.677 4.000 1.00 37.84 163 PRO A C 1
ATOM 1208 O O . PRO A 1 163 ? 12.794 5.677 3.548 1.00 37.84 163 PRO A O 1
ATOM 1211 N N . SER A 1 164 ? 10.572 5.895 3.239 1.00 41.31 164 SER A N 1
ATOM 1212 C CA . SER A 1 164 ? 10.708 6.570 1.948 1.00 41.31 164 SER A CA 1
ATOM 1213 C C . SER A 1 164 ? 11.464 7.883 2.205 1.00 41.31 164 SER A C 1
ATOM 1215 O O . SER A 1 164 ? 11.139 8.562 3.187 1.00 41.31 164 SER A O 1
ATOM 1217 N N . PRO A 1 165 ? 12.505 8.229 1.423 1.00 31.14 165 PRO A N 1
ATOM 1218 C CA . PRO A 1 165 ? 13.366 9.364 1.730 1.00 31.14 165 PRO A CA 1
ATOM 1219 C C . PRO A 1 165 ? 12.529 10.634 1.914 1.00 31.14 165 PRO A C 1
ATOM 1221 O O . PRO A 1 165 ? 11.796 11.049 1.016 1.00 31.14 165 PRO A O 1
ATOM 1224 N N . SER A 1 166 ? 12.629 11.218 3.111 1.00 36.66 166 SER A N 1
ATOM 1225 C CA . SER A 1 166 ? 11.977 12.478 3.473 1.00 36.66 166 SER A CA 1
ATOM 1226 C C . SER A 1 166 ? 12.391 13.578 2.485 1.00 36.66 166 SER A C 1
ATOM 1228 O O . SER A 1 166 ? 13.571 13.628 2.118 1.00 36.66 166 SER A O 1
ATOM 1230 N N . PRO A 1 167 ? 11.475 14.453 2.026 1.00 34.69 167 PRO A N 1
ATOM 1231 C CA . PRO A 1 167 ? 11.829 15.495 1.075 1.00 34.69 167 PRO A CA 1
ATOM 1232 C C . PRO A 1 167 ? 12.868 16.440 1.687 1.00 34.69 167 PRO A C 1
ATOM 1234 O O . PRO A 1 167 ? 12.667 17.019 2.755 1.00 34.69 167 PRO A O 1
ATOM 1237 N N . THR A 1 168 ? 13.989 16.619 0.990 1.00 33.88 168 THR A N 1
ATOM 1238 C CA . THR A 1 168 ? 14.973 17.658 1.309 1.00 33.88 168 THR A CA 1
ATOM 1239 C C . THR A 1 168 ? 14.275 19.025 1.258 1.00 33.88 168 THR A C 1
ATOM 1241 O O . THR A 1 168 ? 13.592 19.295 0.265 1.00 33.88 168 THR A O 1
ATOM 1244 N N . PRO A 1 169 ? 14.417 19.901 2.275 1.00 34.22 169 PRO A N 1
ATOM 1245 C CA . PRO A 1 169 ? 13.776 21.212 2.259 1.00 34.22 169 PRO A CA 1
ATOM 1246 C C . PRO A 1 169 ? 14.185 21.983 1.002 1.00 34.22 169 PRO A C 1
ATOM 1248 O O . PRO A 1 169 ? 15.369 22.080 0.671 1.00 34.22 169 PRO A O 1
ATOM 1251 N N . THR A 1 170 ? 13.194 22.513 0.285 1.00 44.34 170 THR A N 1
ATOM 1252 C CA . THR A 1 170 ? 13.411 23.323 -0.916 1.00 44.34 170 THR A CA 1
ATOM 1253 C C . THR A 1 170 ? 14.261 24.546 -0.550 1.00 44.34 170 THR A C 1
ATOM 1255 O O . THR A 1 170 ? 13.923 25.237 0.416 1.00 44.34 170 THR A O 1
ATOM 1258 N N . PRO A 1 171 ? 15.362 24.843 -1.271 1.00 40.31 171 PRO A N 1
ATOM 1259 C CA . PRO A 1 171 ? 16.136 26.048 -1.007 1.00 40.31 171 PRO A CA 1
ATOM 1260 C C . PRO A 1 171 ? 15.241 27.281 -1.171 1.00 40.31 171 PRO A C 1
ATOM 1262 O O . PRO A 1 171 ? 14.476 27.384 -2.131 1.00 40.31 171 PRO A O 1
ATOM 1265 N N . SER A 1 172 ? 15.339 28.203 -0.209 1.00 47.94 172 SER A N 1
ATOM 1266 C CA . SER A 1 172 ? 14.632 29.487 -0.218 1.00 47.94 172 SER A CA 1
ATOM 1267 C C . SER A 1 172 ? 14.815 30.186 -1.573 1.00 47.94 172 SER A C 1
ATOM 1269 O O . SER A 1 172 ? 15.946 30.217 -2.069 1.00 47.94 172 SER A O 1
ATOM 1271 N N . PRO A 1 173 ? 13.756 30.760 -2.178 1.00 47.88 173 PRO A N 1
ATOM 1272 C CA . PRO A 1 173 ? 13.873 31.426 -3.468 1.00 47.88 173 PRO A CA 1
ATOM 1273 C C . PRO A 1 173 ? 14.938 32.525 -3.402 1.00 47.88 173 PRO A C 1
ATOM 1275 O O . PRO A 1 173 ? 14.955 33.343 -2.478 1.00 47.88 173 PRO A O 1
ATOM 1278 N N . ALA A 1 174 ? 15.845 32.516 -4.379 1.00 55.94 174 ALA A N 1
ATOM 1279 C CA . ALA A 1 174 ? 16.827 33.576 -4.557 1.00 55.94 174 ALA A CA 1
ATOM 1280 C C . ALA A 1 174 ? 16.103 34.913 -4.817 1.00 55.94 174 ALA A C 1
ATOM 1282 O O . ALA A 1 174 ? 15.068 34.914 -5.491 1.00 55.94 174 ALA A O 1
ATOM 1283 N N . PRO A 1 175 ? 16.614 36.046 -4.300 1.00 48.78 175 PRO A N 1
ATOM 1284 C CA . PRO A 1 175 ? 15.977 37.343 -4.490 1.00 48.78 175 PRO A CA 1
ATOM 1285 C C . PRO A 1 175 ? 15.842 37.668 -5.982 1.00 48.78 175 PRO A C 1
ATOM 1287 O O . PRO A 1 175 ? 16.792 37.531 -6.754 1.00 48.78 175 PRO A O 1
ATOM 1290 N N . THR A 1 176 ? 14.645 38.104 -6.372 1.00 55.16 176 THR A N 1
ATOM 1291 C CA . THR A 1 176 ? 14.290 38.507 -7.735 1.00 55.16 176 THR A CA 1
ATOM 1292 C C . THR A 1 176 ? 15.274 39.563 -8.257 1.00 55.16 176 THR A C 1
ATOM 1294 O O . THR A 1 176 ? 15.445 40.592 -7.597 1.00 55.16 176 THR A O 1
ATOM 1297 N N . PRO A 1 177 ? 15.926 39.365 -9.421 1.00 58.72 177 PRO A N 1
ATOM 1298 C CA . PRO A 1 177 ? 16.789 40.390 -9.990 1.00 58.72 177 PRO A CA 1
ATOM 1299 C C . PRO A 1 177 ? 15.975 41.635 -10.364 1.00 58.72 177 PRO A C 1
ATOM 1301 O O . PRO A 1 177 ? 14.881 41.549 -10.924 1.00 58.72 177 PRO A O 1
ATOM 1304 N N . SER A 1 178 ? 16.542 42.795 -10.033 1.00 55.62 178 SER A N 1
ATOM 1305 C CA . SER A 1 178 ? 16.005 44.124 -10.336 1.00 55.62 178 SER A CA 1
ATOM 1306 C C . SER A 1 178 ? 15.781 44.299 -11.850 1.00 55.62 178 SER A C 1
ATOM 1308 O O . SER A 1 178 ? 16.639 43.872 -12.630 1.00 55.62 178 SER A O 1
ATOM 1310 N N . PRO A 1 179 ? 14.664 44.905 -12.296 1.00 53.62 179 PRO A N 1
ATOM 1311 C CA . PRO A 1 179 ? 14.344 45.016 -13.715 1.00 53.62 179 PRO A CA 1
ATOM 1312 C C . PRO A 1 179 ? 15.377 45.867 -14.464 1.00 53.62 179 PRO A C 1
ATOM 1314 O O . PRO A 1 179 ? 15.704 46.986 -14.067 1.00 53.62 179 PRO A O 1
ATOM 1317 N N . ALA A 1 180 ? 15.880 45.320 -15.573 1.00 57.44 180 ALA A N 1
ATOM 1318 C CA . ALA A 1 180 ? 16.763 46.017 -16.497 1.00 57.44 180 ALA A CA 1
ATOM 1319 C C . ALA A 1 180 ? 16.000 47.103 -17.273 1.00 57.44 180 ALA A C 1
ATOM 1321 O O . ALA A 1 180 ? 14.843 46.922 -17.657 1.00 57.44 180 ALA A O 1
ATOM 1322 N N . ALA A 1 181 ? 16.673 48.233 -17.495 1.00 44.06 181 ALA A N 1
ATOM 1323 C CA . ALA A 1 181 ? 16.124 49.417 -18.136 1.00 44.06 181 ALA A CA 1
ATOM 1324 C C . ALA A 1 181 ? 15.645 49.162 -19.576 1.00 44.06 181 ALA A C 1
ATOM 1326 O O . ALA A 1 181 ? 16.302 48.500 -20.379 1.00 44.06 181 ALA A O 1
ATOM 1327 N N . THR A 1 182 ? 14.500 49.764 -19.878 1.00 49.62 182 THR A N 1
ATOM 1328 C CA . THR A 1 182 ? 13.792 49.799 -21.158 1.00 49.62 182 THR A CA 1
ATOM 1329 C C . THR A 1 182 ? 14.637 50.409 -22.288 1.00 49.62 182 THR A C 1
ATOM 1331 O O . THR A 1 182 ? 15.024 51.575 -22.175 1.00 49.62 182 THR A O 1
ATOM 1334 N N . PRO A 1 183 ? 14.869 49.712 -23.417 1.00 51.16 183 PRO A N 1
ATOM 1335 C CA . PRO A 1 183 ? 15.327 50.357 -24.642 1.00 51.16 183 PRO A CA 1
ATOM 1336 C C . PRO A 1 183 ? 14.161 50.967 -25.442 1.00 51.16 183 PRO A C 1
ATOM 1338 O O . PRO A 1 183 ? 13.083 50.390 -25.580 1.00 51.16 183 PRO A O 1
ATOM 1341 N N . SER A 1 184 ? 14.427 52.171 -25.949 1.00 44.91 184 SER A N 1
ATOM 1342 C CA . SER A 1 184 ? 13.548 53.054 -26.729 1.00 44.91 184 SER A CA 1
ATOM 1343 C C . SER A 1 184 ? 13.282 52.526 -28.160 1.00 44.91 184 SER A C 1
ATOM 1345 O O . SER A 1 184 ? 14.123 51.798 -28.691 1.00 44.91 184 SER A O 1
ATOM 1347 N N . PRO A 1 185 ? 12.152 52.879 -28.814 1.00 58.88 185 PRO A N 1
ATOM 1348 C CA . PRO A 1 185 ? 11.697 52.261 -30.059 1.00 58.88 185 PRO A CA 1
ATOM 1349 C C . PRO A 1 185 ? 12.280 52.932 -31.313 1.00 58.88 185 PRO A C 1
ATOM 1351 O O . PRO A 1 185 ? 12.353 54.157 -31.400 1.00 58.88 185 PRO A O 1
ATOM 1354 N N . GLY A 1 186 ? 12.626 52.129 -32.325 1.00 40.84 186 GLY A N 1
ATOM 1355 C CA . GLY A 1 186 ? 13.196 52.620 -33.581 1.00 40.84 186 GLY A CA 1
ATOM 1356 C C . GLY A 1 186 ? 12.902 51.738 -34.796 1.00 40.84 186 GLY A C 1
ATOM 1357 O O . GLY A 1 186 ? 13.721 50.912 -35.163 1.00 40.84 186 GLY A O 1
ATOM 1358 N N . GLN A 1 187 ? 11.746 52.010 -35.409 1.00 40.47 187 GLN A N 1
ATOM 1359 C CA . GLN A 1 187 ? 11.443 52.016 -36.852 1.00 40.47 187 GLN A CA 1
ATOM 1360 C C . GLN A 1 187 ? 11.386 50.717 -37.696 1.00 40.47 187 GLN A C 1
ATOM 1362 O O . GLN A 1 187 ? 12.293 49.899 -37.760 1.00 40.47 187 GLN A O 1
ATOM 1367 N N . ALA A 1 188 ? 10.252 50.638 -38.413 1.00 36.59 188 ALA A N 1
ATOM 1368 C CA . ALA A 1 188 ? 9.849 49.753 -39.514 1.00 36.59 188 ALA A CA 1
ATOM 1369 C C . ALA A 1 188 ? 10.825 49.810 -40.724 1.00 36.59 188 ALA A C 1
ATOM 1371 O O . ALA A 1 188 ? 11.629 50.730 -40.798 1.00 36.59 188 ALA A O 1
ATOM 1372 N N . SER A 1 189 ? 10.825 48.946 -41.750 1.00 41.97 189 SER A N 1
ATOM 1373 C CA . SER A 1 189 ? 9.761 48.315 -42.568 1.00 41.97 189 SER A CA 1
ATOM 1374 C C . SER A 1 189 ? 10.459 47.446 -43.683 1.00 41.97 189 SER A C 1
ATOM 1376 O O . SER A 1 189 ? 11.670 47.275 -43.581 1.00 41.97 189 SER A O 1
ATOM 1378 N N . PRO A 1 190 ? 9.832 46.949 -44.783 1.00 58.12 190 PRO A N 1
ATOM 1379 C CA . PRO A 1 190 ? 9.248 45.606 -44.957 1.00 58.12 190 PRO A CA 1
ATOM 1380 C C . PRO A 1 190 ? 9.796 44.803 -46.187 1.00 58.12 190 PRO A C 1
ATOM 1382 O O . PRO A 1 190 ? 10.764 45.213 -46.821 1.00 58.12 190 PRO A O 1
ATOM 1385 N N . SER A 1 191 ? 9.057 43.740 -46.581 1.00 39.78 191 SER A N 1
ATOM 1386 C CA . SER A 1 191 ? 9.008 43.046 -47.906 1.00 39.78 191 SER A CA 1
ATOM 1387 C C . SER A 1 191 ? 10.075 41.971 -48.203 1.00 39.78 191 SER A C 1
ATOM 1389 O O . SER A 1 191 ? 11.241 42.195 -47.932 1.00 39.78 191 SER A O 1
ATOM 1391 N N . VAL A 1 192 ? 9.822 40.789 -48.799 1.00 45.16 192 VAL A N 1
ATOM 1392 C CA . VAL A 1 192 ? 8.697 40.194 -49.566 1.00 45.16 192 VAL A CA 1
ATOM 1393 C C . VAL A 1 192 ? 8.802 38.638 -49.605 1.00 45.16 192 VAL A C 1
ATOM 1395 O O . VAL A 1 192 ? 9.871 38.071 -49.411 1.00 45.16 192 VAL A O 1
ATOM 1398 N N . SER A 1 193 ? 7.652 38.006 -49.892 1.00 40.03 193 SER A N 1
ATOM 1399 C CA . SER A 1 193 ? 7.270 36.606 -50.259 1.00 40.03 193 SER A CA 1
ATOM 1400 C C . SER A 1 193 ? 7.931 36.012 -51.546 1.00 40.03 193 SER A C 1
ATOM 1402 O O . SER A 1 193 ? 8.693 36.759 -52.156 1.00 40.03 193 SER A O 1
ATOM 1404 N N . PRO A 1 194 ? 7.557 34.823 -52.128 1.00 58.62 194 PRO A N 1
ATOM 1405 C CA . PRO A 1 194 ? 6.843 33.603 -51.650 1.00 58.62 194 PRO A CA 1
ATOM 1406 C C . PRO A 1 194 ? 7.365 32.218 -52.212 1.00 58.62 194 PRO A C 1
ATOM 1408 O O . PRO A 1 194 ? 8.251 32.164 -53.052 1.00 58.62 194 PRO A O 1
ATOM 1411 N N . SER A 1 195 ? 6.668 31.121 -51.837 1.00 41.62 195 SER A N 1
ATOM 1412 C CA . SER A 1 195 ? 6.229 29.947 -52.658 1.00 41.62 195 SER A CA 1
ATOM 1413 C C . SER A 1 195 ? 7.200 28.859 -53.174 1.00 41.62 195 SER A C 1
ATOM 1415 O O . SER A 1 195 ? 8.047 29.133 -54.013 1.00 41.62 195 SER A O 1
ATOM 1417 N N . SER A 1 196 ? 6.904 27.580 -52.861 1.00 44.78 196 SER A N 1
ATOM 1418 C CA . SER A 1 196 ? 6.526 26.566 -53.881 1.00 44.78 196 SER A CA 1
ATOM 1419 C C . SER A 1 196 ? 6.056 25.226 -53.277 1.00 44.78 196 SER A C 1
ATOM 1421 O O . SER A 1 196 ? 6.449 24.845 -52.178 1.00 44.78 196 SER A O 1
ATOM 1423 N N . ALA A 1 197 ? 5.180 24.548 -54.023 1.00 40.56 197 ALA A N 1
ATOM 1424 C CA . ALA A 1 197 ? 4.280 23.466 -53.635 1.00 40.56 197 ALA A CA 1
ATOM 1425 C C . ALA A 1 197 ? 4.806 22.028 -53.866 1.00 40.56 197 ALA A C 1
ATOM 1427 O O . ALA A 1 197 ? 5.650 21.798 -54.720 1.00 40.56 197 ALA A O 1
ATOM 1428 N N . ALA A 1 198 ? 4.194 21.101 -53.115 1.00 42.81 198 ALA A N 1
ATOM 1429 C CA . ALA A 1 198 ? 3.723 19.740 -53.437 1.00 42.81 198 ALA A CA 1
ATOM 1430 C C . ALA A 1 198 ? 4.514 18.797 -54.373 1.00 42.81 198 ALA A C 1
ATOM 1432 O O . ALA A 1 198 ? 4.717 19.100 -55.543 1.00 42.81 198 ALA A O 1
ATOM 1433 N N . GLN A 1 199 ? 4.684 17.536 -53.938 1.00 35.94 199 GLN A N 1
ATOM 1434 C CA . GLN A 1 199 ? 4.487 16.385 -54.833 1.00 35.94 199 GLN A CA 1
ATOM 1435 C C . GLN A 1 199 ? 4.142 15.079 -54.089 1.00 35.94 199 GLN A C 1
ATOM 1437 O O . GLN A 1 199 ? 4.579 14.850 -52.965 1.00 35.94 199 GLN A O 1
ATOM 1442 N N . ALA A 1 200 ? 3.302 14.261 -54.730 1.00 35.28 200 ALA A N 1
ATOM 1443 C CA . ALA A 1 200 ? 2.636 13.066 -54.216 1.00 35.28 200 ALA A CA 1
ATOM 1444 C C . ALA A 1 200 ? 3.370 11.730 -54.512 1.00 35.28 200 ALA A C 1
ATOM 1446 O O . ALA A 1 200 ? 4.330 11.683 -55.272 1.00 35.28 200 ALA A O 1
ATOM 1447 N N . SER A 1 201 ? 2.832 10.674 -53.882 1.00 42.19 201 SER A N 1
ATOM 1448 C CA . SER A 1 201 ? 3.153 9.224 -53.818 1.00 42.19 201 SER A CA 1
ATOM 1449 C C . SER A 1 201 ? 3.336 8.465 -55.162 1.00 42.19 201 SER A C 1
ATOM 1451 O O . SER A 1 201 ? 2.981 9.016 -56.204 1.00 42.19 201 SER A O 1
ATOM 1453 N N . PRO A 1 202 ? 3.830 7.195 -55.173 1.00 51.03 202 PRO A N 1
ATOM 1454 C CA . PRO A 1 202 ? 2.926 6.029 -55.022 1.00 51.03 202 PRO A CA 1
ATOM 1455 C C . PRO A 1 202 ? 3.473 4.788 -54.250 1.00 51.03 202 PRO A C 1
ATOM 1457 O O . PRO A 1 202 ? 4.654 4.681 -53.931 1.00 51.03 202 PRO A O 1
ATOM 1460 N N . ALA A 1 203 ? 2.549 3.851 -53.969 1.00 40.25 203 ALA A N 1
ATOM 1461 C CA . ALA A 1 203 ? 2.663 2.516 -53.340 1.00 40.25 203 ALA A CA 1
ATOM 1462 C C . ALA A 1 203 ? 3.233 1.426 -54.305 1.00 40.25 203 ALA A C 1
ATOM 1464 O O . ALA A 1 203 ? 3.494 1.751 -55.455 1.00 40.25 203 ALA A O 1
ATOM 1465 N N . VAL A 1 204 ? 3.476 0.128 -54.030 1.00 43.53 204 VAL A N 1
ATOM 1466 C CA . VAL A 1 204 ? 2.989 -0.930 -53.106 1.00 43.53 204 VAL A CA 1
ATOM 1467 C C . VAL A 1 204 ? 4.051 -2.063 -53.087 1.00 43.53 204 VAL A C 1
ATOM 1469 O O . VAL A 1 204 ? 4.671 -2.306 -54.121 1.00 43.53 204 VAL A O 1
ATOM 1472 N N . THR A 1 205 ? 4.191 -2.859 -52.014 1.00 32.97 205 THR A N 1
ATOM 1473 C CA . THR A 1 205 ? 4.488 -4.320 -52.125 1.00 32.97 205 THR A CA 1
ATOM 1474 C C . THR A 1 205 ? 4.024 -5.078 -50.854 1.00 32.97 205 THR A C 1
ATOM 1476 O O . THR A 1 205 ? 4.199 -4.533 -49.764 1.00 32.97 205 THR A O 1
ATOM 1479 N N . PRO A 1 206 ? 3.400 -6.281 -50.938 1.00 44.06 206 PRO A N 1
ATOM 1480 C CA . PRO A 1 206 ? 2.759 -6.955 -49.794 1.00 44.06 206 PRO A CA 1
ATOM 1481 C C . PRO A 1 206 ? 3.564 -8.119 -49.159 1.00 44.06 206 PRO A C 1
ATOM 1483 O O . PRO A 1 206 ? 4.216 -8.860 -49.882 1.00 44.06 206 PRO A O 1
ATOM 1486 N N . SER A 1 207 ? 3.378 -8.290 -47.831 1.00 43.69 207 SER A N 1
ATOM 1487 C CA . SER A 1 207 ? 3.312 -9.514 -46.967 1.00 43.69 207 SER A CA 1
ATOM 1488 C C . SER A 1 207 ? 4.415 -10.607 -47.013 1.00 43.69 207 SER A C 1
ATOM 1490 O O . SER A 1 207 ? 4.898 -10.923 -48.095 1.00 43.69 207 SER A O 1
ATOM 1492 N N . PRO A 1 208 ? 4.766 -11.282 -45.881 1.00 45.91 208 PRO A N 1
ATOM 1493 C CA . PRO A 1 208 ? 3.802 -12.114 -45.135 1.00 45.91 208 PRO A CA 1
ATOM 1494 C C . PRO A 1 208 ? 3.936 -12.180 -43.591 1.00 45.91 208 PRO A C 1
ATOM 1496 O O . PRO A 1 208 ? 4.896 -11.710 -42.989 1.00 45.91 208 PRO A O 1
ATOM 1499 N N . ALA A 1 209 ? 2.956 -12.896 -43.020 1.00 34.44 209 ALA A N 1
ATOM 1500 C CA . ALA A 1 209 ? 2.872 -13.548 -41.707 1.00 34.44 209 ALA A CA 1
ATOM 1501 C C . ALA A 1 209 ? 2.364 -12.709 -40.520 1.00 34.44 209 ALA A C 1
ATOM 1503 O O . ALA A 1 209 ? 3.045 -11.870 -39.938 1.00 34.44 209 ALA A O 1
ATOM 1504 N N . ALA A 1 210 ? 1.113 -13.010 -40.165 1.00 36.88 210 ALA A N 1
ATOM 1505 C CA . ALA A 1 210 ? 0.355 -12.459 -39.059 1.00 36.88 210 ALA A CA 1
ATOM 1506 C C . ALA A 1 210 ? 1.071 -12.641 -37.712 1.00 36.88 210 ALA A C 1
ATOM 1508 O O . ALA A 1 210 ? 1.328 -13.758 -37.266 1.00 36.88 210 ALA A O 1
ATOM 1509 N N . SER A 1 211 ? 1.326 -11.514 -37.052 1.00 41.00 211 SER A N 1
ATOM 1510 C CA . SER A 1 211 ? 1.572 -11.457 -35.614 1.00 41.00 211 SER A CA 1
ATOM 1511 C C . SER A 1 211 ? 0.289 -11.889 -34.885 1.00 41.00 211 SER A C 1
ATOM 1513 O O . SER A 1 211 ? -0.793 -11.478 -35.325 1.00 41.00 211 SER A O 1
ATOM 1515 N N . PRO A 1 212 ? 0.351 -12.717 -33.824 1.00 35.81 212 PRO A N 1
ATOM 1516 C CA . PRO A 1 212 ? -0.840 -13.139 -33.097 1.00 35.81 212 PRO A CA 1
ATOM 1517 C C . PRO A 1 212 ? -1.638 -11.911 -32.655 1.00 35.81 212 PRO A C 1
ATOM 1519 O O . PRO A 1 212 ? -1.097 -10.960 -32.091 1.00 35.81 212 PRO A O 1
ATOM 1522 N N . SER A 1 213 ? -2.930 -11.929 -32.981 1.00 37.59 213 SER A N 1
ATOM 1523 C CA . SER A 1 213 ? -3.886 -10.871 -32.672 1.00 37.59 213 SER A CA 1
ATOM 1524 C C . SER A 1 213 ? -3.881 -10.599 -31.170 1.00 37.59 213 SER A C 1
ATOM 1526 O O . SER A 1 213 ? -4.421 -11.383 -30.391 1.00 37.59 213 SER A O 1
ATOM 1528 N N . VAL A 1 214 ? -3.267 -9.488 -30.763 1.00 37.34 214 VAL A N 1
ATOM 1529 C CA . VAL A 1 214 ? -3.310 -9.025 -29.377 1.00 37.34 214 VAL A CA 1
ATOM 1530 C C . VAL A 1 214 ? -4.754 -8.635 -29.078 1.00 37.34 214 VAL A C 1
ATOM 1532 O O . VAL A 1 214 ? -5.335 -7.794 -29.766 1.00 37.34 214 VAL A O 1
ATOM 1535 N N . SER A 1 215 ? -5.327 -9.298 -28.076 1.00 37.56 215 SER A N 1
ATOM 1536 C CA . SER A 1 215 ? -6.600 -8.946 -27.443 1.00 37.56 215 SER A CA 1
ATOM 1537 C C . SER A 1 215 ? -6.677 -7.426 -27.205 1.00 37.56 215 SER A C 1
ATOM 1539 O O . SER A 1 215 ? -5.644 -6.831 -26.874 1.00 37.56 215 SER A O 1
ATOM 1541 N N . PRO A 1 216 ? -7.838 -6.765 -27.401 1.00 32.97 216 PRO A N 1
ATOM 1542 C CA . PRO A 1 216 ? -7.957 -5.316 -27.252 1.00 32.97 216 PRO A CA 1
ATOM 1543 C C . PRO A 1 216 ? -7.389 -4.863 -25.903 1.00 32.97 216 PRO A C 1
ATOM 1545 O O . PRO A 1 216 ? -7.800 -5.360 -24.854 1.00 32.97 216 PRO A O 1
ATOM 1548 N N . SER A 1 217 ? -6.419 -3.940 -25.948 1.00 43.50 217 SER A N 1
ATOM 1549 C CA . SER A 1 217 ? -5.759 -3.408 -24.753 1.00 43.50 217 SER A CA 1
ATOM 1550 C C . SER A 1 217 ? -6.798 -2.969 -23.716 1.00 43.50 217 SER A C 1
ATOM 1552 O O . SER A 1 217 ? -7.712 -2.215 -24.069 1.00 43.50 217 SER A O 1
ATOM 1554 N N . PRO A 1 218 ? -6.667 -3.390 -22.443 1.00 45.00 218 PRO A N 1
ATOM 1555 C CA . PRO A 1 218 ? -7.514 -2.873 -21.383 1.00 45.00 218 PRO A CA 1
ATOM 1556 C C . PRO A 1 218 ? -7.376 -1.349 -21.302 1.00 45.00 218 PRO A C 1
ATOM 1558 O O . PRO A 1 218 ? -6.326 -0.773 -21.600 1.00 45.00 218 PRO A O 1
ATOM 1561 N N . ARG A 1 219 ? -8.475 -0.691 -20.918 1.00 41.66 219 ARG A N 1
ATOM 1562 C CA . ARG A 1 219 ? -8.531 0.752 -20.662 1.00 41.66 219 ARG A CA 1
ATOM 1563 C C . ARG A 1 219 ? -7.352 1.154 -19.756 1.00 41.66 219 ARG A C 1
ATOM 1565 O O . ARG A 1 219 ? -7.144 0.463 -18.761 1.00 41.66 219 ARG A O 1
ATOM 1572 N N . PRO A 1 220 ? -6.611 2.243 -20.045 1.00 51.00 220 PRO A N 1
ATOM 1573 C CA . PRO A 1 220 ? -5.501 2.669 -19.196 1.00 51.00 220 PRO A CA 1
ATOM 1574 C C . PRO A 1 220 ? -5.975 2.864 -17.750 1.00 51.00 220 PRO A C 1
ATOM 1576 O O . PRO A 1 220 ? -6.827 3.718 -17.486 1.00 51.00 220 PRO A O 1
ATOM 1579 N N . LYS A 1 221 ? -5.457 2.051 -16.824 1.00 52.16 221 LYS A N 1
ATOM 1580 C CA . LYS A 1 221 ? -5.653 2.224 -15.382 1.00 52.16 221 LYS A CA 1
ATOM 1581 C C . LYS A 1 221 ? -4.681 3.329 -14.956 1.00 52.16 221 LYS A C 1
ATOM 1583 O O . LYS A 1 221 ? -3.473 3.120 -14.948 1.00 52.16 221 LYS A O 1
ATOM 1588 N N . VAL A 1 222 ? -5.190 4.541 -14.742 1.00 54.81 222 VAL A N 1
ATOM 1589 C CA . VAL A 1 222 ? -4.374 5.691 -14.314 1.00 54.81 222 VAL A CA 1
ATOM 1590 C C . VAL A 1 222 ? -4.174 5.600 -12.804 1.00 54.81 222 VAL A C 1
ATOM 1592 O O . VAL A 1 222 ? -5.147 5.360 -12.087 1.00 54.81 222 VAL A O 1
ATOM 1595 N N . ALA A 1 223 ? -2.944 5.799 -12.322 1.00 49.16 223 ALA A N 1
ATOM 1596 C CA . ALA A 1 223 ? -2.675 5.946 -10.893 1.00 49.16 223 ALA A CA 1
ATOM 1597 C C . ALA A 1 223 ? -3.533 7.093 -10.321 1.00 49.16 223 ALA A C 1
ATOM 1599 O O . ALA A 1 223 ? -3.442 8.221 -10.826 1.00 49.16 223 ALA A O 1
ATOM 1600 N N . PRO A 1 224 ? -4.380 6.851 -9.304 1.00 47.81 224 PRO A N 1
ATOM 1601 C CA . PRO A 1 224 ? -5.118 7.923 -8.648 1.00 47.81 224 PRO A CA 1
ATOM 1602 C C . PRO A 1 224 ? -4.142 8.969 -8.095 1.00 47.81 224 PRO A C 1
ATOM 1604 O O . PRO A 1 224 ? -3.208 8.623 -7.379 1.00 47.81 224 PRO A O 1
ATOM 1607 N N . GLY A 1 225 ? -4.348 10.245 -8.431 1.00 50.19 225 GLY A N 1
ATOM 1608 C CA . GLY A 1 225 ? -3.559 11.350 -7.872 1.00 50.19 225 GLY A CA 1
ATOM 1609 C C . GLY A 1 225 ? -2.262 11.707 -8.607 1.00 50.19 225 GLY A C 1
ATOM 1610 O O . GLY A 1 225 ? -1.467 12.469 -8.065 1.00 50.19 225 GLY A O 1
ATOM 1611 N N . CYS A 1 226 ? -2.029 11.229 -9.836 1.00 51.50 226 CYS A N 1
ATOM 1612 C CA . CYS A 1 226 ? -0.867 11.669 -10.615 1.00 51.50 226 CYS A CA 1
ATOM 1613 C C . CYS A 1 226 ? -1.014 13.150 -11.044 1.00 51.50 226 CYS A C 1
ATOM 1615 O O . CYS A 1 226 ? -1.570 13.457 -12.097 1.00 51.50 226 CYS A O 1
ATOM 1617 N N . THR A 1 227 ? -0.523 14.084 -10.224 1.00 56.06 227 THR A N 1
ATOM 1618 C CA . THR A 1 227 ? -0.425 15.528 -10.524 1.00 56.06 227 THR A CA 1
ATOM 1619 C C . THR A 1 227 ? 0.955 15.902 -11.073 1.00 56.06 227 THR A C 1
ATOM 1621 O O . THR A 1 227 ? 1.468 16.993 -10.813 1.00 56.06 227 THR A O 1
ATOM 1624 N N . ALA A 1 228 ? 1.605 14.981 -11.789 1.00 60.62 228 ALA A N 1
ATOM 1625 C CA . ALA A 1 228 ? 2.939 15.202 -12.325 1.00 60.62 228 ALA A CA 1
ATOM 1626 C C . ALA A 1 228 ? 2.920 16.330 -13.372 1.00 60.62 228 ALA A C 1
ATOM 1628 O O . ALA A 1 228 ? 2.194 16.266 -14.364 1.00 60.62 228 ALA A O 1
ATOM 1629 N N . SER A 1 229 ? 3.739 17.363 -13.161 1.00 60.78 229 SER A N 1
ATOM 1630 C CA . SER A 1 229 ? 3.984 18.392 -14.173 1.00 60.78 229 SER A CA 1
ATOM 1631 C C . SER A 1 229 ? 4.970 17.838 -15.200 1.00 60.78 229 SER A C 1
ATOM 1633 O O . SER A 1 229 ? 6.124 17.562 -14.872 1.00 60.78 229 SER A O 1
ATOM 1635 N N . GLY A 1 230 ? 4.511 17.610 -16.431 1.00 70.75 230 GLY A N 1
ATOM 1636 C CA . GLY A 1 230 ? 5.334 17.037 -17.492 1.00 70.75 230 GLY A CA 1
ATOM 1637 C C . GLY A 1 230 ? 4.533 16.601 -18.715 1.00 70.75 230 GLY A C 1
ATOM 1638 O O . GLY A 1 230 ? 3.310 16.720 -18.770 1.00 70.75 230 GLY A O 1
ATOM 1639 N N . THR A 1 231 ? 5.243 16.091 -19.717 1.00 76.75 231 THR A N 1
ATOM 1640 C CA . THR A 1 231 ? 4.630 15.543 -20.930 1.00 76.75 231 THR A CA 1
ATOM 1641 C C . THR A 1 231 ? 4.156 14.119 -20.670 1.00 76.75 231 THR A C 1
ATOM 1643 O O . THR A 1 231 ? 4.945 13.265 -20.266 1.00 76.75 231 THR A O 1
ATOM 1646 N N . THR A 1 232 ? 2.887 13.830 -20.962 1.00 78.81 232 THR A N 1
ATOM 1647 C CA . THR A 1 232 ? 2.399 12.449 -21.006 1.00 78.81 232 THR A CA 1
ATOM 1648 C C . THR A 1 232 ? 3.127 11.686 -22.107 1.00 78.81 232 THR A C 1
ATOM 1650 O O . THR A 1 232 ? 3.092 12.071 -23.275 1.00 78.81 232 THR A O 1
ATOM 1653 N N . VAL A 1 233 ? 3.765 10.579 -21.741 1.00 81.38 233 VAL A N 1
ATOM 1654 C CA . VAL A 1 233 ? 4.447 9.686 -22.679 1.00 81.38 233 VAL A CA 1
ATOM 1655 C C . VAL A 1 233 ? 3.793 8.312 -22.661 1.00 81.38 233 VAL A C 1
ATOM 1657 O O . VAL A 1 233 ? 3.328 7.843 -21.627 1.00 81.38 233 VAL A O 1
ATOM 1660 N N . THR A 1 234 ? 3.756 7.653 -23.817 1.00 85.38 234 THR A N 1
ATOM 1661 C CA . THR A 1 234 ? 3.384 6.236 -23.921 1.00 85.38 234 THR A CA 1
ATOM 1662 C C . THR A 1 234 ? 4.641 5.431 -24.184 1.00 85.38 234 THR A C 1
ATOM 1664 O O . THR A 1 234 ? 5.393 5.733 -25.111 1.00 85.38 234 THR A O 1
ATOM 1667 N N . VAL A 1 235 ? 4.880 4.414 -23.362 1.00 85.25 235 VAL A N 1
ATOM 1668 C CA . VAL A 1 235 ? 6.099 3.605 -23.411 1.00 85.25 235 VAL A CA 1
ATOM 1669 C C . VAL A 1 235 ? 5.738 2.130 -23.505 1.00 85.25 235 VAL A C 1
ATOM 1671 O O . VAL A 1 235 ? 4.685 1.703 -23.037 1.00 85.25 235 VAL A O 1
ATOM 1674 N N . ARG A 1 236 ? 6.611 1.349 -24.141 1.00 87.31 236 ARG A N 1
ATOM 1675 C CA . ARG A 1 236 ? 6.541 -0.114 -24.175 1.00 87.31 236 ARG A CA 1
ATOM 1676 C C . ARG A 1 236 ? 7.878 -0.667 -23.715 1.00 87.31 236 ARG A C 1
ATOM 1678 O O . ARG A 1 236 ? 8.920 -0.141 -24.105 1.00 87.31 236 ARG A O 1
ATOM 1685 N N . GLY A 1 237 ? 7.829 -1.708 -22.899 1.00 91.00 237 GLY A N 1
ATOM 1686 C CA . GLY A 1 237 ? 8.995 -2.275 -22.243 1.00 91.00 237 GLY A CA 1
ATOM 1687 C C . GLY A 1 237 ? 8.624 -3.471 -21.379 1.00 91.00 237 GLY A C 1
ATOM 1688 O O . GLY A 1 237 ? 7.439 -3.750 -21.199 1.00 91.00 237 GLY A O 1
ATOM 1689 N N . TYR A 1 238 ? 9.635 -4.158 -20.851 1.00 93.50 238 TYR A N 1
ATOM 1690 C CA . TYR A 1 238 ? 9.429 -5.179 -19.825 1.00 93.50 238 TYR A CA 1
ATOM 1691 C C . TYR A 1 238 ? 9.340 -4.524 -18.451 1.00 93.50 238 TYR A C 1
ATOM 1693 O O . TYR A 1 238 ? 10.082 -3.584 -18.165 1.00 93.50 238 TYR A O 1
ATOM 1701 N N . VAL A 1 239 ? 8.439 -5.030 -17.615 1.00 93.81 239 VAL A N 1
ATOM 1702 C CA . VAL A 1 239 ? 8.405 -4.717 -16.185 1.00 93.81 239 VAL A CA 1
ATOM 1703 C C . VAL A 1 239 ? 9.421 -5.617 -15.492 1.00 93.81 239 VAL A C 1
ATOM 1705 O O . VAL A 1 239 ? 9.493 -6.805 -15.799 1.00 93.81 239 VAL A O 1
ATOM 1708 N N . MET A 1 240 ? 10.202 -5.057 -14.577 1.00 93.81 240 MET A N 1
ATOM 1709 C CA . MET A 1 240 ? 11.191 -5.799 -13.801 1.00 93.81 240 MET A CA 1
ATOM 1710 C C . MET A 1 240 ? 11.226 -5.266 -12.375 1.00 93.81 240 MET A C 1
ATOM 1712 O O . MET A 1 240 ? 11.148 -4.050 -12.193 1.00 93.81 240 MET A O 1
ATOM 1716 N N . ASP A 1 241 ? 11.341 -6.146 -11.383 1.00 94.88 241 ASP A N 1
ATOM 1717 C CA . ASP A 1 241 ? 11.552 -5.718 -10.002 1.00 94.88 241 ASP A CA 1
ATOM 1718 C C . ASP A 1 241 ? 12.990 -5.224 -9.775 1.00 94.88 241 ASP A C 1
ATOM 1720 O O . ASP A 1 241 ? 13.945 -5.719 -10.384 1.00 94.88 241 ASP A O 1
ATOM 1724 N N . ASN A 1 242 ? 13.155 -4.227 -8.908 1.00 93.00 242 ASN A N 1
ATOM 1725 C CA . ASN A 1 242 ? 14.458 -3.608 -8.661 1.00 93.00 242 ASN A CA 1
ATOM 1726 C C . ASN A 1 242 ? 15.454 -4.569 -8.015 1.00 93.00 242 ASN A C 1
ATOM 1728 O O . ASN A 1 242 ? 16.647 -4.488 -8.293 1.00 93.00 242 ASN A O 1
ATOM 1732 N N . PHE A 1 243 ? 14.982 -5.523 -7.214 1.00 93.81 243 PHE A N 1
ATOM 1733 C CA . PHE A 1 243 ? 15.841 -6.518 -6.591 1.00 93.81 243 PHE A CA 1
ATOM 1734 C C . PHE A 1 243 ? 16.538 -7.396 -7.640 1.00 93.81 243 PHE A C 1
ATOM 1736 O O . PHE A 1 243 ? 17.752 -7.588 -7.568 1.00 93.81 243 PHE A O 1
ATOM 1743 N N . CYS A 1 244 ? 15.821 -7.889 -8.652 1.00 94.31 244 CYS A N 1
ATOM 1744 C CA . CYS A 1 244 ? 16.408 -8.648 -9.757 1.00 94.31 244 CYS A CA 1
ATOM 1745 C C . CYS A 1 244 ? 17.319 -7.780 -10.636 1.00 94.31 244 CYS A C 1
ATOM 1747 O O . CYS A 1 244 ? 18.309 -8.289 -11.172 1.00 94.31 244 CYS A O 1
ATOM 1749 N N . ILE A 1 245 ? 17.026 -6.482 -10.786 1.00 94.25 245 ILE A N 1
ATOM 1750 C CA . ILE A 1 245 ? 17.912 -5.537 -11.488 1.00 94.25 245 ILE A CA 1
ATOM 1751 C C . ILE A 1 245 ? 19.238 -5.408 -10.737 1.00 94.25 245 ILE A C 1
ATOM 1753 O O . ILE A 1 245 ? 20.291 -5.669 -11.320 1.00 94.25 245 ILE A O 1
ATOM 1757 N N . ASP A 1 246 ? 19.185 -5.082 -9.447 1.00 94.38 246 ASP A N 1
ATOM 1758 C CA . ASP A 1 246 ? 20.359 -4.853 -8.600 1.00 94.38 246 ASP A CA 1
ATOM 1759 C C . ASP A 1 246 ? 21.193 -6.124 -8.419 1.00 94.38 246 ASP A C 1
ATOM 1761 O O . ASP A 1 246 ? 22.425 -6.089 -8.387 1.00 94.38 246 ASP A O 1
ATOM 1765 N N . ARG A 1 247 ? 20.526 -7.278 -8.360 1.00 91.75 247 ARG A N 1
ATOM 1766 C CA . ARG A 1 247 ? 21.169 -8.592 -8.309 1.00 91.75 247 ARG A CA 1
ATOM 1767 C C . ARG A 1 247 ? 21.907 -8.944 -9.607 1.00 91.75 247 ARG A C 1
ATOM 1769 O O . ARG A 1 247 ? 22.808 -9.783 -9.586 1.00 91.75 247 ARG A O 1
ATOM 1776 N N . GLY A 1 248 ? 21.500 -8.382 -10.746 1.00 91.12 248 GLY A N 1
ATOM 1777 C CA . GLY A 1 248 ? 22.034 -8.698 -12.078 1.00 91.12 248 GLY A CA 1
ATOM 1778 C C . GLY A 1 248 ? 21.651 -10.083 -12.625 1.00 91.12 248 GLY A C 1
ATOM 1779 O O . GLY A 1 248 ? 21.979 -10.407 -13.769 1.00 91.12 248 GLY A O 1
ATOM 1780 N N . THR A 1 249 ? 20.940 -10.892 -11.834 1.00 94.19 249 THR A N 1
ATOM 1781 C CA . THR A 1 249 ? 20.346 -12.175 -12.233 1.00 94.19 249 THR A CA 1
ATOM 1782 C C . THR A 1 249 ? 18.931 -12.292 -11.689 1.00 94.19 249 THR A C 1
ATOM 1784 O O . THR A 1 249 ? 18.616 -11.708 -10.649 1.00 94.19 249 THR A O 1
ATOM 1787 N N . LEU A 1 250 ? 18.093 -13.074 -12.366 1.00 92.62 250 LEU A N 1
ATOM 1788 C CA . LEU A 1 250 ? 16.721 -13.303 -11.928 1.00 92.62 250 LEU A CA 1
ATOM 1789 C C . LEU A 1 250 ? 16.689 -14.185 -10.669 1.00 92.62 250 LEU A C 1
ATOM 1791 O O . LEU A 1 250 ? 17.446 -15.152 -10.554 1.00 92.62 250 LEU A O 1
ATOM 1795 N N . LEU A 1 251 ? 15.824 -13.862 -9.705 1.00 91.31 251 LEU A N 1
ATOM 1796 C CA . LEU A 1 251 ? 15.703 -14.631 -8.461 1.00 91.31 251 LEU A CA 1
ATOM 1797 C C . LEU A 1 251 ? 15.150 -16.047 -8.702 1.00 91.31 251 LEU A C 1
ATOM 1799 O O . LEU A 1 251 ? 15.613 -17.003 -8.081 1.00 91.31 251 LEU A O 1
ATOM 1803 N N . ASP A 1 252 ? 14.197 -16.172 -9.617 1.00 86.12 252 ASP A N 1
ATOM 1804 C CA . ASP A 1 252 ? 13.564 -17.415 -10.071 1.00 86.12 252 ASP A CA 1
ATOM 1805 C C . ASP A 1 252 ? 14.391 -18.190 -11.109 1.00 86.12 252 ASP A C 1
ATOM 1807 O O . ASP A 1 252 ? 14.237 -19.404 -11.242 1.00 86.12 252 ASP A O 1
ATOM 1811 N N . ALA A 1 253 ? 15.295 -17.514 -11.817 1.00 88.50 253 ALA A N 1
ATOM 1812 C CA . ALA A 1 253 ? 16.186 -18.113 -12.804 1.00 88.50 253 ALA A CA 1
ATOM 1813 C C . ALA A 1 253 ? 17.619 -17.556 -12.659 1.00 88.50 253 ALA A C 1
ATOM 1815 O O . ALA A 1 253 ? 18.062 -16.742 -13.470 1.00 88.50 253 ALA A O 1
ATOM 1816 N N . PRO A 1 254 ? 18.396 -18.012 -11.657 1.00 90.44 254 PRO A N 1
ATOM 1817 C CA . PRO A 1 254 ? 19.672 -17.391 -11.279 1.00 90.44 254 PRO A CA 1
ATOM 1818 C C . PRO A 1 254 ? 20.779 -17.484 -12.338 1.00 90.44 254 PRO A C 1
ATOM 1820 O O . PRO A 1 254 ? 21.782 -16.783 -12.237 1.00 90.44 254 PRO A O 1
ATOM 1823 N N . SER A 1 255 ? 20.628 -18.333 -13.358 1.00 91.44 255 SER A N 1
ATOM 1824 C CA . SER A 1 255 ? 21.538 -18.400 -14.509 1.00 91.44 255 SER A CA 1
ATOM 1825 C C . SER A 1 255 ? 21.226 -17.368 -15.598 1.00 91.44 255 SER A C 1
ATOM 1827 O O . SER A 1 255 ? 21.979 -17.250 -16.564 1.00 91.44 255 SER A O 1
ATOM 1829 N N . VAL A 1 256 ? 20.107 -16.653 -15.487 1.00 91.62 256 VAL A N 1
ATOM 1830 C CA . VAL A 1 256 ? 19.645 -15.680 -16.475 1.00 91.62 256 VAL A CA 1
ATOM 1831 C C . VAL A 1 256 ? 20.027 -14.276 -16.025 1.00 91.62 256 VAL A C 1
ATOM 1833 O O . VAL A 1 256 ? 19.728 -13.869 -14.904 1.00 91.62 256 VAL A O 1
ATOM 1836 N N . GLN A 1 257 ? 20.672 -13.522 -16.917 1.00 91.25 257 GLN A N 1
ATOM 1837 C CA . GLN A 1 257 ? 21.006 -12.117 -16.686 1.00 91.25 257 GLN A CA 1
ATOM 1838 C C . GLN A 1 257 ? 19.785 -11.227 -16.920 1.00 91.25 257 GLN A C 1
ATOM 1840 O O . GLN A 1 257 ? 19.196 -11.243 -18.005 1.00 91.25 257 GLN A O 1
ATOM 1845 N N . THR A 1 258 ? 19.456 -10.406 -15.924 1.00 89.00 258 THR A N 1
ATOM 1846 C CA . THR A 1 258 ? 18.202 -9.639 -15.851 1.00 89.00 258 THR A CA 1
ATOM 1847 C C . THR A 1 258 ? 17.979 -8.723 -17.055 1.00 89.00 258 THR A C 1
ATOM 1849 O O . THR A 1 258 ? 16.881 -8.651 -17.598 1.00 89.00 258 THR A O 1
ATOM 1852 N N . LEU A 1 259 ? 19.030 -8.045 -17.519 1.00 91.62 259 LEU A N 1
ATOM 1853 C CA . LEU A 1 259 ? 18.944 -7.079 -18.619 1.00 91.62 259 LEU A CA 1
ATOM 1854 C C . LEU A 1 259 ? 19.151 -7.697 -20.007 1.00 91.62 259 LEU A C 1
ATOM 1856 O O . LEU A 1 259 ? 19.057 -6.990 -21.005 1.00 91.62 259 LEU A O 1
ATOM 1860 N N . ARG A 1 260 ? 19.421 -9.000 -20.105 1.00 90.81 260 ARG A N 1
ATOM 1861 C CA . ARG A 1 260 ? 19.575 -9.668 -21.407 1.00 90.81 260 ARG A CA 1
ATOM 1862 C C . ARG A 1 260 ? 18.286 -10.317 -21.859 1.00 90.81 260 ARG A C 1
ATOM 1864 O O . ARG A 1 260 ? 17.832 -10.057 -22.971 1.00 90.81 260 ARG A O 1
ATOM 1871 N N . ASN A 1 261 ? 17.691 -11.088 -20.953 1.00 89.00 261 ASN A N 1
ATOM 1872 C CA . ASN A 1 261 ? 16.513 -11.896 -21.235 1.00 89.00 261 ASN A CA 1
ATOM 1873 C C . ASN A 1 261 ? 15.404 -11.590 -20.209 1.00 89.00 261 ASN A C 1
ATOM 1875 O O . ASN A 1 261 ? 15.015 -12.480 -19.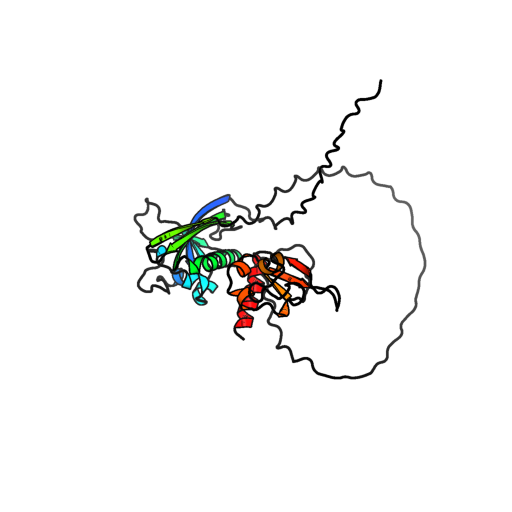446 1.00 89.00 261 ASN A O 1
ATOM 1879 N N . PRO A 1 262 ? 14.918 -10.336 -20.125 1.00 91.88 262 PRO A N 1
ATOM 1880 C CA . PRO A 1 262 ? 13.887 -9.958 -19.159 1.00 91.88 262 PRO A CA 1
ATOM 1881 C C . PRO A 1 262 ? 12.568 -10.717 -19.355 1.00 91.88 262 PRO A C 1
ATOM 1883 O O . PRO A 1 262 ? 11.792 -10.838 -18.416 1.00 91.88 262 PRO A O 1
ATOM 1886 N N . GLU A 1 263 ? 12.319 -11.272 -20.541 1.00 90.38 263 GLU A N 1
ATOM 1887 C CA . GLU A 1 263 ? 11.168 -12.132 -20.827 1.00 90.38 263 GLU A CA 1
ATOM 1888 C C . GLU A 1 263 ? 11.155 -13.451 -20.046 1.00 90.38 263 GLU A C 1
ATOM 1890 O O . GLU A 1 263 ? 10.115 -14.099 -19.962 1.00 90.38 263 GLU A O 1
ATOM 1895 N N . LEU A 1 264 ? 12.298 -13.865 -19.492 1.00 92.00 264 LEU A N 1
ATOM 1896 C CA . LEU A 1 264 ? 12.409 -15.081 -18.685 1.00 92.00 264 LEU A CA 1
ATOM 1897 C C . LEU A 1 264 ? 12.105 -14.837 -17.204 1.00 92.00 264 LEU A C 1
ATOM 1899 O O . LEU A 1 264 ? 12.143 -15.779 -16.415 1.00 92.00 264 LEU A O 1
ATOM 1903 N N . HIS A 1 265 ? 11.813 -13.594 -16.824 1.00 91.94 265 HIS A N 1
ATOM 1904 C CA . HIS A 1 265 ? 11.403 -13.254 -15.476 1.00 91.94 265 HIS A CA 1
ATOM 1905 C C . HIS A 1 265 ? 9.943 -13.632 -15.256 1.00 91.94 265 HIS A C 1
ATOM 1907 O O . HIS A 1 265 ? 9.040 -13.138 -15.937 1.00 91.94 265 HIS A O 1
ATOM 1913 N N . SER A 1 266 ? 9.706 -14.559 -14.334 1.00 90.06 266 SER A N 1
ATOM 1914 C CA . SER A 1 266 ? 8.373 -15.089 -14.115 1.00 90.06 266 SER A CA 1
ATOM 1915 C C . SER A 1 266 ? 7.479 -14.072 -13.418 1.00 90.06 266 SER A C 1
ATOM 1917 O O . SER A 1 266 ? 7.893 -13.294 -12.556 1.00 90.06 266 SER A O 1
ATOM 1919 N N . ILE A 1 267 ? 6.186 -14.168 -13.726 1.00 89.62 267 ILE A N 1
ATOM 1920 C CA . ILE A 1 267 ? 5.145 -13.422 -13.018 1.00 89.62 267 ILE A CA 1
ATOM 1921 C C . ILE A 1 267 ? 5.184 -13.722 -11.510 1.00 89.62 267 ILE A C 1
ATOM 1923 O O . ILE A 1 267 ? 4.880 -12.839 -10.719 1.00 89.62 267 ILE A O 1
ATOM 1927 N N . HIS A 1 268 ? 5.608 -14.923 -11.097 1.00 86.19 268 HIS A N 1
ATOM 1928 C CA . HIS A 1 268 ? 5.735 -15.285 -9.684 1.00 86.19 268 HIS A CA 1
ATOM 1929 C C . HIS A 1 268 ? 6.675 -14.333 -8.930 1.00 86.19 268 HIS A C 1
ATOM 1931 O O . HIS A 1 268 ? 6.304 -13.816 -7.880 1.00 86.19 268 HIS A O 1
ATOM 1937 N N . CYS A 1 269 ? 7.848 -14.017 -9.482 1.00 87.00 269 CYS A N 1
ATOM 1938 C CA . CYS A 1 269 ? 8.721 -13.017 -8.868 1.00 87.00 269 CYS A CA 1
ATOM 1939 C C . CYS A 1 269 ? 8.110 -11.614 -8.894 1.00 87.00 269 CYS A C 1
ATOM 1941 O O . CYS A 1 269 ? 8.247 -10.876 -7.922 1.00 87.00 269 CYS A O 1
ATOM 1943 N N . LEU A 1 270 ? 7.381 -11.273 -9.958 1.00 89.94 270 LEU A N 1
ATOM 1944 C CA . LEU A 1 270 ? 6.746 -9.966 -10.067 1.00 89.94 270 LEU A CA 1
ATOM 1945 C C . LEU A 1 270 ? 5.578 -9.758 -9.103 1.00 89.94 270 LEU A C 1
ATOM 1947 O O . LEU A 1 270 ? 5.277 -8.604 -8.852 1.00 89.94 270 LEU A O 1
ATOM 1951 N N . VAL A 1 271 ? 4.893 -10.780 -8.577 1.00 86.56 271 VAL A N 1
ATOM 1952 C CA . VAL A 1 271 ? 3.697 -10.547 -7.729 1.00 86.56 271 VAL A CA 1
ATOM 1953 C C . VAL A 1 271 ? 3.648 -11.341 -6.425 1.00 86.56 271 VAL A C 1
ATOM 1955 O O . VAL A 1 271 ? 2.975 -10.915 -5.493 1.00 86.56 271 VAL A O 1
ATOM 1958 N N . ASP A 1 272 ? 4.362 -12.461 -6.315 1.00 80.81 272 ASP A N 1
ATOM 1959 C CA . ASP A 1 272 ? 4.265 -13.350 -5.147 1.00 80.81 272 ASP A CA 1
ATOM 1960 C C . ASP A 1 272 ? 5.475 -13.251 -4.212 1.00 80.81 272 ASP A C 1
ATOM 1962 O O . ASP A 1 272 ? 5.375 -13.543 -3.019 1.00 80.81 272 ASP A O 1
ATOM 1966 N N . VAL A 1 273 ? 6.644 -12.888 -4.743 1.00 83.25 273 VAL A N 1
ATOM 1967 C CA . VAL A 1 273 ? 7.892 -12.929 -3.982 1.00 83.25 273 VAL A CA 1
ATOM 1968 C C . VAL A 1 273 ? 8.138 -11.582 -3.316 1.00 83.25 273 VAL A C 1
ATOM 1970 O O . VAL A 1 273 ? 8.568 -10.629 -3.958 1.00 83.25 273 VAL A O 1
ATOM 1973 N N . SER A 1 274 ? 7.905 -11.511 -2.003 1.00 79.56 274 SER A N 1
ATOM 1974 C CA . SER A 1 274 ? 7.905 -10.251 -1.247 1.00 79.56 274 SER A CA 1
ATOM 1975 C C . SER A 1 274 ? 9.182 -9.423 -1.417 1.00 79.56 274 SER A C 1
ATOM 1977 O O . SER A 1 274 ? 9.098 -8.207 -1.513 1.00 79.56 274 SER A O 1
ATOM 1979 N N . VAL A 1 275 ? 10.366 -10.048 -1.500 1.00 78.88 275 VAL A N 1
ATOM 1980 C CA . VAL A 1 275 ? 11.623 -9.299 -1.705 1.00 78.88 275 VAL A CA 1
ATOM 1981 C C . VAL A 1 275 ? 11.683 -8.608 -3.074 1.00 78.88 275 VAL A C 1
ATOM 1983 O O . VAL A 1 275 ? 12.217 -7.508 -3.172 1.00 78.88 275 VAL A O 1
ATOM 1986 N N . CYS A 1 276 ? 11.090 -9.212 -4.104 1.00 88.81 276 CYS A N 1
ATOM 1987 C CA . CYS A 1 276 ? 10.968 -8.628 -5.436 1.00 88.81 276 CYS A CA 1
ATOM 1988 C C . CYS A 1 276 ? 9.896 -7.535 -5.435 1.00 88.81 276 CYS A C 1
ATOM 1990 O O . CYS A 1 276 ? 10.193 -6.384 -5.743 1.00 88.81 276 CYS A O 1
ATOM 1992 N N . VAL A 1 277 ? 8.682 -7.851 -4.981 1.00 84.69 277 VAL A N 1
ATOM 1993 C CA . VAL A 1 277 ? 7.551 -6.906 -4.947 1.00 84.69 277 VAL A CA 1
ATOM 1994 C C . VAL A 1 277 ? 7.893 -5.635 -4.161 1.00 84.69 277 VAL A C 1
ATOM 1996 O O . VAL A 1 277 ? 7.698 -4.525 -4.652 1.00 84.69 277 VAL A O 1
ATOM 1999 N N . ASN A 1 278 ? 8.483 -5.782 -2.973 1.00 79.44 278 ASN A N 1
ATOM 2000 C CA . ASN A 1 278 ? 8.798 -4.654 -2.092 1.00 79.44 278 ASN A CA 1
ATOM 2001 C C . ASN A 1 278 ? 9.963 -3.799 -2.596 1.00 79.44 278 ASN A C 1
ATOM 2003 O O . ASN A 1 278 ? 10.160 -2.687 -2.110 1.00 79.44 278 ASN A O 1
ATOM 2007 N N . SER A 1 279 ? 10.752 -4.307 -3.545 1.00 83.19 279 SER A N 1
ATOM 2008 C CA . SER A 1 279 ? 11.848 -3.536 -4.128 1.00 83.19 279 SER A CA 1
ATOM 2009 C C . SER A 1 279 ? 11.355 -2.442 -5.080 1.00 83.19 279 SER A C 1
ATOM 2011 O O . SER A 1 279 ? 12.109 -1.516 -5.370 1.00 83.19 279 SER A O 1
ATOM 2013 N N . GLY A 1 280 ? 10.091 -2.499 -5.517 1.00 87.44 280 GLY A N 1
ATOM 2014 C CA . GLY A 1 280 ? 9.530 -1.632 -6.551 1.00 87.44 280 GLY A CA 1
ATOM 2015 C C . GLY A 1 280 ? 9.806 -2.156 -7.963 1.00 87.44 280 GLY A C 1
ATOM 2016 O O . GLY A 1 280 ? 10.542 -3.128 -8.135 1.00 87.44 280 GLY A O 1
ATOM 2017 N N . TYR A 1 281 ? 9.238 -1.505 -8.985 1.00 93.81 281 TYR A N 1
ATOM 2018 C CA . TYR A 1 281 ? 9.463 -1.897 -10.383 1.00 93.81 281 TYR A CA 1
ATOM 2019 C C . TYR A 1 281 ? 10.094 -0.795 -11.228 1.00 93.81 281 TYR A C 1
ATOM 2021 O O . TYR A 1 281 ? 9.971 0.404 -10.964 1.00 93.81 281 TYR A O 1
ATOM 2029 N N . ALA A 1 282 ? 10.701 -1.229 -12.324 1.00 94.75 282 ALA A N 1
ATOM 2030 C CA . ALA A 1 282 ? 11.159 -0.389 -13.409 1.00 94.75 282 ALA A CA 1
ATOM 2031 C C . ALA A 1 282 ? 10.564 -0.846 -14.746 1.00 94.75 282 ALA A C 1
ATOM 2033 O O . ALA A 1 282 ? 10.227 -2.016 -14.942 1.00 94.75 282 ALA A O 1
ATOM 2034 N N . ILE A 1 283 ? 10.483 0.090 -15.693 1.00 94.81 283 ILE A N 1
ATOM 2035 C CA . ILE A 1 283 ? 10.206 -0.206 -17.099 1.00 94.81 283 ILE A CA 1
ATOM 2036 C C . ILE A 1 283 ? 11.528 -0.232 -17.854 1.00 94.81 283 ILE A C 1
ATOM 2038 O O . ILE A 1 283 ? 12.241 0.775 -17.932 1.00 94.81 283 ILE A O 1
ATOM 2042 N N . LEU A 1 284 ? 11.837 -1.386 -18.434 1.00 95.00 284 LEU A N 1
ATOM 2043 C CA . LEU A 1 284 ? 13.029 -1.603 -19.236 1.00 95.00 284 LEU A CA 1
ATOM 2044 C C . LEU A 1 284 ? 12.782 -1.230 -20.696 1.00 95.00 284 LEU A C 1
ATOM 2046 O O . LEU A 1 284 ? 11.763 -1.595 -21.279 1.00 95.00 284 LEU A O 1
ATOM 2050 N N . GLU A 1 285 ? 13.751 -0.576 -21.326 1.00 93.56 285 GLU A N 1
ATOM 2051 C CA . GLU A 1 285 ? 13.768 -0.376 -22.774 1.00 93.56 285 GLU A CA 1
ATOM 2052 C C . GLU A 1 285 ? 14.965 -1.062 -23.408 1.00 93.56 285 GLU A C 1
ATOM 2054 O O . GLU A 1 285 ? 16.024 -1.182 -22.789 1.00 93.56 285 GLU A O 1
ATOM 2059 N N . ARG A 1 286 ? 14.807 -1.470 -24.668 1.00 90.69 286 ARG A N 1
ATOM 2060 C CA . ARG A 1 286 ? 15.933 -1.917 -25.479 1.00 90.69 286 ARG A CA 1
ATOM 2061 C C . ARG A 1 286 ? 16.413 -0.756 -26.354 1.00 90.69 286 ARG A C 1
ATOM 2063 O O . ARG A 1 286 ? 15.659 -0.329 -27.229 1.00 90.69 286 ARG A O 1
ATOM 2070 N N . PRO A 1 287 ? 17.632 -0.228 -26.149 1.00 80.31 287 PRO A N 1
ATOM 2071 C CA . PRO A 1 287 ? 18.112 0.940 -26.890 1.00 80.31 287 PRO A CA 1
ATOM 2072 C C . PRO A 1 287 ? 18.392 0.663 -28.368 1.00 80.31 287 PRO A C 1
ATOM 2074 O O . PRO A 1 287 ? 18.307 1.562 -29.200 1.00 80.31 287 PRO A O 1
ATOM 2077 N N . THR A 1 288 ? 18.771 -0.573 -28.683 1.00 80.38 288 THR A N 1
ATOM 2078 C CA . THR A 1 288 ? 19.117 -1.043 -30.026 1.00 80.38 288 THR A CA 1
ATOM 2079 C C . THR A 1 288 ? 18.581 -2.459 -30.215 1.00 80.38 288 THR A C 1
ATOM 2081 O O . THR A 1 288 ? 18.325 -3.162 -29.244 1.00 80.38 288 THR A O 1
ATOM 2084 N N . ALA A 1 289 ? 18.416 -2.920 -31.456 1.00 75.06 289 ALA A N 1
ATOM 2085 C CA . ALA A 1 289 ? 17.880 -4.263 -31.715 1.00 75.06 289 ALA A CA 1
ATOM 2086 C C . ALA A 1 289 ? 18.727 -5.395 -31.094 1.00 75.06 289 ALA A C 1
ATOM 2088 O O . ALA A 1 289 ? 18.188 -6.452 -30.770 1.00 75.06 289 ALA A O 1
ATOM 2089 N N . THR A 1 290 ? 20.029 -5.156 -30.911 1.00 75.44 290 THR A N 1
ATOM 2090 C CA . THR A 1 290 ? 21.036 -6.139 -30.483 1.00 75.44 290 THR A CA 1
ATOM 2091 C C . THR A 1 290 ? 21.659 -5.848 -29.114 1.00 75.44 290 THR A C 1
ATOM 2093 O O . THR A 1 290 ? 22.549 -6.582 -28.697 1.00 75.44 290 THR A O 1
ATOM 2096 N N . GLY A 1 291 ? 21.250 -4.771 -28.440 1.00 82.31 291 GLY A N 1
ATOM 2097 C CA . GLY A 1 291 ? 21.797 -4.372 -27.143 1.00 82.31 291 GLY A CA 1
ATOM 2098 C C . GLY A 1 291 ? 21.017 -4.943 -25.961 1.00 82.31 291 GLY A C 1
ATOM 2099 O O . GLY A 1 291 ? 19.829 -5.251 -26.082 1.00 82.31 291 GLY A O 1
ATOM 2100 N N . ASP A 1 292 ? 21.690 -5.015 -24.813 1.00 90.25 292 ASP A N 1
ATOM 2101 C CA . ASP A 1 292 ? 21.061 -5.312 -23.527 1.00 90.25 292 ASP A CA 1
ATOM 2102 C C . ASP A 1 292 ? 19.994 -4.245 -23.209 1.00 90.25 292 ASP A C 1
ATOM 2104 O O . ASP A 1 292 ? 20.080 -3.080 -23.623 1.00 90.25 292 ASP A O 1
ATOM 2108 N N . TYR A 1 293 ? 18.957 -4.649 -22.482 1.00 93.88 293 TYR A N 1
ATOM 2109 C CA . TYR A 1 293 ? 17.977 -3.726 -21.932 1.00 93.88 293 TYR A CA 1
ATOM 2110 C C . TYR A 1 293 ? 18.629 -2.783 -20.920 1.00 93.88 293 TYR A C 1
ATOM 2112 O O . TYR A 1 293 ? 19.632 -3.098 -20.284 1.00 93.88 293 TYR A O 1
ATOM 2120 N N . ARG A 1 294 ? 18.017 -1.619 -20.723 1.00 92.88 294 ARG A N 1
ATOM 2121 C CA . ARG A 1 294 ? 18.339 -0.713 -19.619 1.00 92.88 294 ARG A CA 1
ATOM 2122 C C . ARG A 1 294 ? 17.067 -0.236 -18.946 1.00 92.88 294 ARG A C 1
ATOM 2124 O O . ARG A 1 294 ? 16.006 -0.211 -19.570 1.00 92.88 294 ARG A O 1
ATOM 2131 N N . VAL A 1 295 ? 17.192 0.215 -17.705 1.00 94.81 295 VAL A N 1
ATOM 2132 C CA . VAL A 1 295 ? 16.115 0.936 -17.027 1.00 94.81 295 VAL A CA 1
ATOM 2133 C C . VAL A 1 295 ? 15.827 2.230 -17.787 1.00 94.81 295 VAL A C 1
ATOM 2135 O O . VAL A 1 295 ? 16.714 3.067 -17.954 1.00 94.81 295 VAL A O 1
ATOM 2138 N N . LYS A 1 296 ? 14.591 2.378 -18.274 1.00 93.62 296 LYS A N 1
ATOM 2139 C CA . LYS A 1 296 ? 14.095 3.622 -18.877 1.00 93.62 296 LYS A CA 1
ATOM 2140 C C . LYS A 1 296 ? 13.432 4.504 -17.832 1.00 93.62 296 LYS A C 1
ATOM 2142 O O . LYS A 1 296 ? 13.698 5.700 -17.773 1.00 93.62 296 LYS A O 1
ATOM 2147 N N . TYR A 1 297 ? 12.562 3.897 -17.030 1.00 92.38 297 TYR A N 1
ATOM 2148 C CA . TYR A 1 297 ? 11.848 4.568 -15.955 1.00 92.38 297 TYR A CA 1
ATOM 2149 C C . TYR A 1 297 ? 11.918 3.734 -14.696 1.00 92.38 297 TYR A C 1
ATOM 2151 O O . TYR A 1 297 ? 11.565 2.555 -14.713 1.00 92.38 297 TYR A O 1
ATOM 2159 N N . GLN A 1 298 ? 12.318 4.385 -13.614 1.00 92.81 298 GLN A N 1
ATOM 2160 C CA . GLN A 1 298 ? 12.060 3.895 -12.277 1.00 92.81 298 GLN A CA 1
ATOM 2161 C C . GLN A 1 298 ? 10.637 4.300 -11.903 1.00 92.81 298 GLN A C 1
ATOM 2163 O O . GLN A 1 298 ? 10.298 5.481 -12.006 1.00 92.81 298 GLN A O 1
ATOM 2168 N N . LEU A 1 299 ? 9.796 3.343 -11.516 1.00 88.38 299 LEU A N 1
ATOM 2169 C CA . LEU A 1 299 ? 8.452 3.673 -11.062 1.00 88.38 299 LEU A CA 1
ATOM 2170 C C . LEU A 1 299 ? 8.502 4.181 -9.626 1.00 88.38 299 LEU A C 1
ATOM 2172 O O . LEU A 1 299 ? 9.276 3.688 -8.804 1.00 88.38 299 LEU A O 1
ATOM 2176 N N . SER A 1 300 ? 7.657 5.167 -9.331 1.00 78.00 300 SER A N 1
ATOM 2177 C CA . SER A 1 300 ? 7.395 5.560 -7.950 1.00 78.00 300 SER A CA 1
ATOM 2178 C C . SER A 1 300 ? 6.711 4.413 -7.198 1.00 78.00 300 SER A C 1
ATOM 2180 O O . SER A 1 300 ? 6.206 3.469 -7.813 1.00 78.00 300 SER A O 1
ATOM 2182 N N . THR A 1 301 ? 6.638 4.493 -5.871 1.00 69.12 301 THR A N 1
ATOM 2183 C CA . THR A 1 301 ? 5.861 3.532 -5.072 1.00 69.12 301 THR A CA 1
ATOM 2184 C C . THR A 1 301 ? 4.397 3.493 -5.526 1.00 69.12 301 THR A C 1
ATOM 2186 O O . THR A 1 301 ? 3.849 2.420 -5.750 1.00 69.12 301 THR A O 1
ATOM 2189 N N . ALA A 1 302 ? 3.791 4.657 -5.788 1.00 64.56 302 ALA A N 1
ATOM 2190 C CA . ALA A 1 302 ? 2.414 4.743 -6.274 1.00 64.56 302 ALA A CA 1
ATOM 2191 C C . ALA A 1 302 ? 2.225 4.055 -7.643 1.00 64.56 302 ALA A C 1
ATOM 2193 O O . ALA A 1 302 ? 1.282 3.285 -7.830 1.00 64.56 302 ALA A O 1
ATOM 2194 N N . ASP A 1 303 ? 3.142 4.285 -8.589 1.00 80.00 303 ASP A N 1
ATOM 2195 C CA . ASP A 1 303 ? 3.066 3.705 -9.939 1.00 80.00 303 ASP A CA 1
ATOM 2196 C C . ASP A 1 303 ? 3.421 2.210 -9.958 1.00 80.00 303 ASP A C 1
ATOM 2198 O O . ASP A 1 303 ? 2.880 1.445 -10.760 1.00 80.00 303 ASP A O 1
ATOM 2202 N N . THR A 1 304 ? 4.295 1.782 -9.043 1.00 82.06 304 THR A N 1
ATOM 2203 C CA . THR A 1 304 ? 4.641 0.376 -8.793 1.00 82.06 304 THR A CA 1
ATOM 2204 C C . THR A 1 304 ? 3.377 -0.437 -8.516 1.00 82.06 304 THR A C 1
ATOM 2206 O O . THR A 1 304 ? 3.200 -1.498 -9.114 1.00 82.06 304 THR A O 1
ATOM 2209 N N . HIS A 1 305 ? 2.451 0.074 -7.696 1.00 71.44 305 HIS A N 1
ATOM 2210 C CA . HIS A 1 305 ? 1.202 -0.633 -7.407 1.00 71.44 305 HIS A CA 1
ATOM 2211 C C . HIS A 1 305 ? 0.283 -0.746 -8.629 1.00 71.44 305 HIS A C 1
ATOM 2213 O O . HIS A 1 305 ? -0.330 -1.790 -8.830 1.00 71.44 305 HIS A O 1
ATOM 2219 N N . VAL A 1 306 ? 0.202 0.289 -9.476 1.00 79.25 306 VAL A N 1
ATOM 2220 C CA . VAL A 1 306 ? -0.612 0.234 -10.705 1.00 79.25 306 VAL A CA 1
ATOM 2221 C C . VAL A 1 306 ? -0.098 -0.842 -11.649 1.00 79.25 306 VAL A C 1
ATOM 2223 O O . VAL A 1 306 ? -0.884 -1.601 -12.217 1.00 79.25 306 VAL A O 1
ATOM 2226 N N . VAL A 1 307 ? 1.223 -0.918 -11.806 1.00 84.12 307 VAL A N 1
ATOM 2227 C CA . VAL A 1 307 ? 1.848 -1.938 -12.641 1.00 84.12 307 VAL A CA 1
ATOM 2228 C C . VAL A 1 307 ? 1.659 -3.323 -12.038 1.00 84.12 307 VAL A C 1
ATOM 2230 O O . VAL A 1 307 ? 1.249 -4.224 -12.765 1.00 84.12 307 VAL A O 1
ATOM 2233 N N . ARG A 1 308 ? 1.857 -3.497 -10.727 1.00 82.88 308 ARG A N 1
ATOM 2234 C CA . ARG A 1 308 ? 1.605 -4.779 -10.062 1.00 82.88 308 ARG A CA 1
ATOM 2235 C C . ARG A 1 308 ? 0.160 -5.234 -10.225 1.00 82.88 308 ARG A C 1
ATOM 2237 O O . ARG A 1 308 ? -0.054 -6.354 -10.664 1.00 82.88 308 ARG A O 1
ATOM 2244 N N . ASP A 1 309 ? -0.816 -4.379 -9.927 1.00 79.25 309 ASP A N 1
ATOM 2245 C CA . ASP A 1 309 ? -2.239 -4.692 -10.089 1.00 79.25 309 ASP A CA 1
ATOM 2246 C C . ASP A 1 309 ? -2.552 -5.153 -11.519 1.00 79.25 309 ASP A C 1
ATOM 2248 O O . ASP A 1 309 ? -3.363 -6.053 -11.733 1.00 79.25 309 ASP A O 1
ATOM 2252 N N . GLN A 1 310 ? -1.921 -4.523 -12.515 1.00 83.06 310 GLN A N 1
ATOM 2253 C CA . GLN A 1 310 ? -2.072 -4.929 -13.905 1.00 83.06 310 GLN A CA 1
ATOM 2254 C C . GLN A 1 310 ? -1.435 -6.300 -14.157 1.00 83.06 310 GLN A C 1
ATOM 2256 O O . GLN A 1 310 ? -2.057 -7.135 -14.805 1.00 83.06 310 GLN A O 1
ATOM 2261 N N . VAL A 1 311 ? -0.230 -6.559 -13.641 1.00 85.38 311 VAL A N 1
ATOM 2262 C CA . VAL A 1 311 ? 0.441 -7.865 -13.764 1.00 85.38 311 VAL A CA 1
ATOM 2263 C C . VAL A 1 311 ? -0.374 -8.968 -13.071 1.00 85.38 311 VAL A C 1
ATOM 2265 O O . VAL A 1 311 ? -0.562 -10.037 -13.648 1.00 85.38 311 VAL A O 1
ATOM 2268 N N . GLU A 1 312 ? -0.926 -8.705 -11.884 1.00 82.00 312 GLU A N 1
ATOM 2269 C CA . GLU A 1 312 ? -1.837 -9.609 -11.168 1.00 82.00 312 GLU A CA 1
ATOM 2270 C C . GLU A 1 312 ? -3.114 -9.881 -11.976 1.00 82.00 312 GLU A C 1
ATOM 2272 O O . GLU A 1 312 ? -3.543 -11.030 -12.090 1.00 82.00 312 GLU A O 1
ATOM 2277 N N . ALA A 1 313 ? -3.700 -8.850 -12.590 1.00 75.12 313 ALA A N 1
ATOM 2278 C CA . ALA A 1 313 ? -4.875 -9.012 -13.439 1.00 75.12 313 ALA A CA 1
ATOM 2279 C C . ALA A 1 313 ? -4.576 -9.877 -14.675 1.00 75.12 313 ALA A C 1
ATOM 2281 O O . ALA A 1 313 ? -5.389 -10.729 -15.035 1.00 75.12 313 ALA A O 1
ATOM 2282 N N . GLU A 1 314 ? -3.412 -9.705 -15.308 1.00 78.50 314 GLU A N 1
ATOM 2283 C CA . GLU A 1 314 ? -3.003 -10.532 -16.450 1.00 78.50 314 GLU A CA 1
ATOM 2284 C C . GLU A 1 314 ? -2.671 -11.976 -16.042 1.00 78.50 314 GLU A C 1
ATOM 2286 O O . GLU A 1 314 ? -2.956 -12.886 -16.810 1.00 78.50 314 GLU A O 1
ATOM 2291 N N . ARG A 1 315 ? -2.155 -12.224 -14.827 1.00 79.62 315 ARG A N 1
ATOM 2292 C CA . ARG A 1 315 ? -1.916 -13.588 -14.307 1.00 79.62 315 ARG A CA 1
ATOM 2293 C C . ARG A 1 315 ? -3.181 -14.451 -14.293 1.00 79.62 315 ARG A C 1
ATOM 2295 O O . ARG A 1 315 ? -3.097 -15.670 -14.398 1.00 79.62 315 ARG A O 1
ATOM 2302 N N . SER A 1 316 ? -4.336 -13.823 -14.085 1.00 68.31 316 SER A N 1
ATOM 2303 C CA . SER A 1 316 ? -5.630 -14.504 -13.968 1.00 68.31 316 SER A CA 1
ATOM 2304 C C . SER A 1 316 ? -6.303 -14.829 -15.310 1.00 68.31 316 SER A C 1
ATOM 2306 O O . SER A 1 316 ? -7.396 -15.398 -15.309 1.00 68.31 316 SER A O 1
ATOM 2308 N N . ARG A 1 317 ? -5.680 -14.455 -16.435 1.00 66.75 317 ARG A N 1
ATOM 2309 C CA . ARG A 1 317 ? -6.158 -14.724 -17.799 1.00 66.75 317 ARG A CA 1
ATOM 2310 C C . ARG A 1 317 ? -5.485 -15.949 -18.401 1.00 66.75 317 ARG A C 1
ATOM 2312 O O . ARG A 1 317 ? -6.190 -16.648 -19.161 1.00 66.75 317 ARG A O 1
#

Organism: NCBI:txid73025

pLDDT: mean 73.38, std 20.65, range [31.14, 97.25]

Foldseek 3Di:
DDDDDDDDDDDDDDPPPPPPDFDPAFPDDADKDKDKFWKFFVVCVVVQAAPVGRVHGPQLCQQARWLCLLAPDCVRLVRAIFGWDQDDPVDPDSGTDGQATEDNLVSLVVNLVSLLCNVPATGIKMWIWIFGCPPDRHGHPTWTQKIWGAHPVRDTDIDGDPTPDHGDPDPDDDDDDDDDDDDDDDDDDDDDDDDDDDDDDDDDDDDDDDDPDDDPDPDDPDQPPPPDDDDDDDDDAAKFFVVCVVLQAAPVGRVHGCQACVVPRDLCLLAPPSVRLVRFIFGWDDPDPPDTIDGPDGDDSSVSSSVNVVSVVVVVD

Radius of gyration: 28.31 Å; chains: 1; bounding box: 96×72×84 Å